Protein AF-A0A7R9ZA96-F1 (afdb_monomer_lite)

pLDDT: mean 80.59, std 19.35, range [24.25, 95.06]

Secondary structure (DSSP, 8-state):
-EEEEE-SSEEEEEEEEEETTEEEEEEEEEEESSSSEEEEEEEEEETTTTEEEEEEEEEEEEEP------------------S------PPPEEEEEEEEETTT--EEEEEEEEEETTTEEEEEEEEE-TTT--EEEEEEEEEE-SSEEEEEEEETTSEEEEEEEEE--SSTT--EEEEEEEEETTTTEEEEEEEEE---

Foldseek 3Di:
DKDWDDDPFKIKMWDWDADPNWTKIKIKIKGHPDPFKIKIKMWMQTRVVRDIKIKIKIKGKDQDQQPDDDDDDDDDDDDDDDDDDDPDFDGWMKMWMWMAIPVQRKIKIKIWTDNGVQAKIKIWMWIARPVVRDIKIKTWMWGHDPFKIWIWIAIPQGKIKIKIWGFPDPDVQGKIKIWIWIARPVVRDIDIDIDIDGRD

Structure (mmCIF, N/CA/C/O backbone):
data_AF-A0A7R9ZA96-F1
#
_entry.id   AF-A0A7R9ZA96-F1
#
loop_
_atom_site.group_PDB
_atom_site.id
_atom_site.type_symbol
_atom_site.label_atom_id
_atom_site.label_alt_id
_atom_site.label_comp_id
_atom_site.label_asym_id
_atom_site.label_entity_id
_atom_site.label_seq_id
_atom_site.pdbx_PDB_ins_code
_atom_site.Cartn_x
_atom_site.Cartn_y
_atom_site.Cartn_z
_atom_site.occupancy
_atom_site.B_iso_or_equiv
_atom_s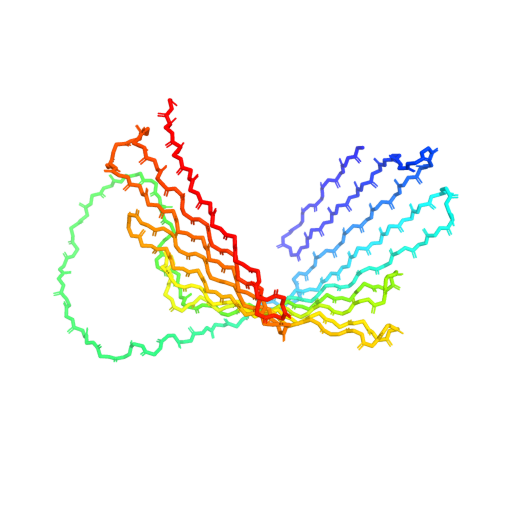ite.auth_seq_id
_atom_site.auth_comp_id
_atom_site.auth_asym_id
_atom_site.auth_atom_id
_atom_site.pdbx_PDB_model_num
ATOM 1 N N . GLY A 1 1 ? 4.922 19.983 -13.527 1.00 81.12 1 GLY A N 1
ATOM 2 C CA . GLY A 1 1 ? 3.532 20.144 -13.977 1.00 81.12 1 GLY A CA 1
ATOM 3 C C . GLY A 1 1 ? 2.913 18.778 -14.144 1.00 81.12 1 GLY A C 1
ATOM 4 O O . GLY A 1 1 ? 3.633 17.843 -14.477 1.00 81.12 1 GLY A O 1
ATOM 5 N N . GLU A 1 2 ? 1.615 18.661 -13.900 1.00 88.25 2 GLU A N 1
ATOM 6 C CA . GLU A 1 2 ? 0.858 17.425 -14.102 1.00 88.25 2 GLU A CA 1
ATOM 7 C C . GLU A 1 2 ? -0.388 17.698 -14.945 1.00 88.25 2 GLU A C 1
ATOM 9 O O . GLU A 1 2 ? -0.925 18.806 -14.931 1.00 88.25 2 GLU A O 1
ATOM 14 N N . LEU A 1 3 ? -0.781 16.706 -15.734 1.00 90.00 3 LEU A N 1
ATOM 15 C CA . LEU A 1 3 ? -1.969 16.711 -16.573 1.00 90.00 3 LEU A CA 1
ATOM 16 C C . LEU A 1 3 ? -2.766 15.453 -16.252 1.00 90.00 3 LEU A C 1
ATOM 18 O O . LEU A 1 3 ? -2.280 14.345 -16.472 1.00 90.00 3 LEU A O 1
ATOM 22 N N . ASP A 1 4 ? -3.984 15.631 -15.761 1.00 91.12 4 ASP A N 1
ATOM 23 C CA . ASP A 1 4 ? -4.910 14.546 -15.461 1.00 91.12 4 ASP A CA 1
ATOM 24 C C . ASP A 1 4 ? -5.969 14.422 -16.553 1.00 91.12 4 ASP A C 1
ATOM 26 O O . ASP A 1 4 ? -6.585 15.401 -16.977 1.00 91.12 4 ASP A O 1
ATOM 30 N N . PHE A 1 5 ? -6.203 13.190 -16.986 1.00 90.44 5 PHE A N 1
ATOM 31 C CA . PHE A 1 5 ? -7.198 12.814 -17.976 1.00 90.44 5 PHE A CA 1
ATOM 32 C C . PHE A 1 5 ? -8.086 11.721 -17.384 1.00 90.44 5 PHE A C 1
ATOM 34 O O . PHE A 1 5 ? -7.604 10.715 -16.868 1.00 90.44 5 PHE A O 1
ATOM 41 N N . GLY A 1 6 ? -9.399 11.900 -17.463 1.00 89.44 6 GLY A N 1
ATOM 42 C CA . GLY A 1 6 ? -10.372 10.934 -16.962 1.00 89.44 6 GLY A CA 1
ATOM 43 C C . GLY A 1 6 ? -11.433 10.647 -18.012 1.00 89.44 6 GLY A C 1
ATOM 44 O O . GLY A 1 6 ? -12.044 11.569 -18.547 1.00 89.44 6 GLY A O 1
ATOM 45 N N . GLY A 1 7 ? -11.646 9.369 -18.299 1.00 86.12 7 GLY A N 1
ATOM 46 C CA . GLY A 1 7 ? -12.794 8.854 -19.034 1.00 86.12 7 GLY A CA 1
ATOM 47 C C . GLY A 1 7 ? -13.694 8.010 -18.129 1.00 86.12 7 GLY A C 1
ATOM 48 O O . GLY A 1 7 ? -13.398 7.780 -16.960 1.00 86.12 7 GLY A O 1
ATOM 49 N N . ASN A 1 8 ? -14.794 7.496 -18.682 1.00 85.19 8 ASN A N 1
ATOM 50 C CA . ASN A 1 8 ? -15.769 6.714 -17.907 1.00 85.19 8 ASN A CA 1
ATOM 51 C C . ASN A 1 8 ? -15.197 5.396 -17.355 1.00 85.19 8 ASN A C 1
ATOM 53 O O . ASN A 1 8 ? -15.653 4.907 -16.328 1.00 85.19 8 ASN A O 1
ATOM 57 N N . THR A 1 9 ? -14.224 4.803 -18.051 1.00 87.25 9 THR A N 1
ATOM 58 C CA . THR A 1 9 ? -13.655 3.483 -17.727 1.00 87.25 9 THR A CA 1
ATOM 59 C C . THR A 1 9 ? -12.138 3.501 -17.587 1.00 87.25 9 THR A C 1
ATOM 61 O O . THR A 1 9 ? -11.541 2.459 -17.330 1.00 87.25 9 THR A O 1
ATOM 64 N N . TRP A 1 10 ? -11.498 4.657 -17.754 1.00 91.19 10 TRP A N 1
ATOM 65 C CA . TRP A 1 10 ? -10.050 4.784 -17.673 1.00 91.19 10 TRP A CA 1
ATOM 66 C C . TRP A 1 10 ? -9.641 6.144 -17.125 1.00 91.19 10 TRP A C 1
ATOM 68 O O . TRP A 1 10 ? -10.354 7.132 -17.271 1.00 91.19 10 TRP A O 1
ATOM 78 N N . THR A 1 11 ? -8.467 6.194 -16.519 1.00 93.00 11 THR A N 1
ATOM 79 C CA . THR A 1 11 ? -7.821 7.417 -16.056 1.00 93.00 11 THR A CA 1
ATOM 80 C C . THR A 1 11 ? -6.376 7.401 -16.515 1.00 93.00 11 THR A C 1
ATOM 82 O O . THR A 1 11 ? -5.721 6.360 -16.452 1.00 93.00 11 THR A O 1
ATOM 85 N N . GLY A 1 12 ? -5.876 8.540 -16.968 1.00 93.06 12 GLY A N 1
ATOM 86 C CA . GLY A 1 12 ? -4.483 8.732 -17.322 1.00 93.06 12 GLY A CA 1
ATOM 87 C C . GLY A 1 12 ? -3.931 9.983 -16.660 1.00 93.06 12 GLY A C 1
ATOM 88 O O . GLY A 1 12 ? -4.625 10.985 -16.552 1.00 93.06 12 GLY A O 1
ATOM 89 N N . ASN A 1 13 ? -2.680 9.941 -16.235 1.00 94.25 13 ASN A N 1
ATOM 90 C CA . ASN A 1 13 ? -1.984 11.105 -15.701 1.00 94.25 13 ASN A CA 1
ATOM 91 C C . ASN A 1 13 ? -0.624 11.226 -16.388 1.00 94.25 13 ASN A C 1
ATOM 93 O O . ASN A 1 13 ? 0.069 10.227 -16.576 1.00 94.25 13 ASN A O 1
ATOM 97 N N . LEU A 1 14 ? -0.247 12.441 -16.773 1.00 92.62 14 LEU A N 1
ATOM 98 C CA . LEU A 1 14 ? 1.075 12.757 -17.293 1.00 92.62 14 LEU A CA 1
ATOM 99 C C . LEU A 1 14 ? 1.749 13.757 -16.359 1.00 92.62 14 LEU A C 1
ATOM 101 O O . LEU A 1 14 ? 1.276 14.875 -16.170 1.00 92.62 14 LEU A O 1
ATOM 105 N N . LYS A 1 15 ? 2.893 13.370 -15.813 1.00 92.44 15 LYS A N 1
ATOM 106 C CA . LYS A 1 15 ? 3.744 14.190 -14.958 1.00 92.44 15 LYS A CA 1
ATOM 107 C C . LYS A 1 15 ? 5.001 14.580 -15.716 1.00 92.44 15 LYS A C 1
ATOM 109 O O . LYS A 1 15 ? 5.676 13.750 -16.312 1.00 92.44 15 LYS A O 1
ATOM 114 N N . TYR A 1 16 ? 5.335 15.859 -15.662 1.00 90.12 16 TYR A N 1
ATOM 115 C CA . TYR A 1 16 ? 6.596 16.399 -16.153 1.00 90.12 16 TYR A CA 1
ATOM 116 C C . TYR A 1 16 ? 7.249 17.207 -15.036 1.00 90.12 16 TYR A C 1
ATOM 118 O O . TYR A 1 16 ? 6.631 18.105 -14.455 1.00 90.12 16 TYR A O 1
ATOM 126 N N . GLY A 1 17 ? 8.502 16.908 -14.727 1.00 87.44 17 GLY A N 1
ATOM 127 C CA . GLY A 1 17 ? 9.224 17.566 -13.647 1.00 87.44 17 GLY A CA 1
ATOM 128 C C . GLY A 1 17 ? 10.731 17.503 -13.818 1.00 87.44 17 GLY A C 1
ATOM 129 O O . GLY A 1 17 ? 11.244 17.059 -14.842 1.00 87.44 17 GLY A O 1
ATOM 130 N N . SER A 1 18 ? 11.438 17.963 -12.791 1.00 83.06 18 SER A N 1
ATOM 131 C CA . SER A 1 18 ? 12.886 17.828 -12.678 1.00 83.06 18 SER A CA 1
ATOM 132 C C . SER A 1 18 ? 13.213 17.120 -11.368 1.00 83.06 18 SER A C 1
ATOM 134 O O . SER A 1 18 ? 12.678 17.489 -10.322 1.00 83.06 18 SER A O 1
ATOM 136 N N . MET A 1 19 ? 14.068 16.101 -11.426 1.00 74.75 19 MET A N 1
ATOM 137 C CA . MET A 1 19 ? 14.567 15.362 -10.265 1.00 74.75 19 MET A CA 1
ATOM 138 C C . MET A 1 19 ? 16.090 15.287 -10.370 1.00 74.75 19 MET A C 1
ATOM 140 O O . MET A 1 19 ? 16.624 14.837 -11.382 1.00 74.75 19 MET A O 1
ATOM 144 N N . GLY A 1 20 ? 16.805 15.778 -9.353 1.00 67.31 20 GLY A N 1
ATOM 145 C CA . GLY A 1 20 ? 18.275 15.748 -9.333 1.00 67.31 20 GLY A CA 1
ATOM 146 C C . GLY A 1 20 ? 18.957 16.536 -10.462 1.00 67.31 20 GLY A C 1
ATOM 147 O O . GLY A 1 20 ? 20.068 16.194 -10.848 1.00 67.31 20 GLY A O 1
ATOM 148 N N . GLY A 1 21 ? 18.299 17.560 -11.021 1.00 72.06 21 GLY A N 1
ATOM 149 C CA . GLY A 1 21 ? 18.831 18.367 -12.128 1.00 72.06 21 GLY A CA 1
ATOM 150 C C . GLY A 1 21 ? 18.556 17.808 -13.531 1.00 72.06 21 GLY A C 1
ATOM 151 O O . GLY A 1 21 ? 18.887 18.471 -14.511 1.00 72.06 21 GLY A O 1
ATOM 152 N N . GLY A 1 22 ? 17.917 16.638 -13.648 1.00 78.50 22 GLY A N 1
ATOM 153 C CA . GLY A 1 22 ? 17.470 16.072 -14.923 1.00 78.50 22 GLY A CA 1
ATOM 154 C C . GLY A 1 22 ? 15.961 16.127 -15.109 1.00 78.50 22 GLY A C 1
ATOM 155 O O . GLY A 1 22 ? 15.197 16.101 -14.146 1.00 78.50 22 GLY A O 1
ATOM 156 N N . ILE A 1 23 ? 15.532 16.157 -16.370 1.00 86.44 23 ILE A N 1
ATOM 157 C CA . ILE A 1 23 ? 14.116 16.119 -16.746 1.00 86.44 23 ILE A CA 1
ATOM 158 C C . ILE A 1 23 ? 13.534 14.728 -16.460 1.00 86.44 23 ILE A C 1
ATOM 160 O O . ILE A 1 23 ? 14.154 13.715 -16.782 1.00 86.44 23 ILE A O 1
ATOM 164 N N . VAL A 1 24 ? 12.329 14.683 -15.895 1.00 89.25 24 VAL A N 1
ATOM 165 C CA . VAL A 1 24 ? 11.566 13.457 -15.650 1.00 89.25 24 VAL A CA 1
ATOM 166 C C . VAL A 1 24 ? 10.204 13.550 -16.324 1.00 89.25 24 VAL A C 1
ATOM 168 O O . VAL A 1 24 ? 9.487 14.537 -16.151 1.00 89.25 24 VAL A O 1
ATOM 171 N N . PHE A 1 25 ? 9.843 12.499 -17.056 1.00 90.62 25 PHE A N 1
ATOM 172 C CA . PHE A 1 25 ? 8.507 12.295 -17.609 1.00 90.62 25 PHE A CA 1
ATOM 173 C C . PHE A 1 25 ? 7.893 11.057 -16.967 1.00 90.62 25 PHE A C 1
ATOM 175 O O . PHE A 1 25 ? 8.493 9.993 -17.015 1.00 90.62 25 PHE A O 1
ATOM 182 N N . GLY A 1 26 ? 6.716 11.186 -16.372 1.00 91.31 26 GLY A N 1
ATOM 183 C CA . GLY A 1 26 ? 5.928 10.083 -15.838 1.00 91.31 26 GLY A CA 1
ATOM 184 C C . GLY A 1 26 ? 4.597 10.002 -16.568 1.00 91.31 26 GLY A C 1
ATOM 185 O O . GLY A 1 26 ? 3.960 11.027 -16.779 1.00 91.31 26 GLY A O 1
ATOM 186 N N . CYS A 1 27 ? 4.159 8.813 -16.944 1.00 92.38 27 CYS A N 1
ATOM 187 C CA . CYS A 1 27 ? 2.819 8.553 -17.442 1.00 92.38 27 CYS A CA 1
ATOM 188 C C . CYS A 1 27 ? 2.185 7.439 -16.614 1.00 92.38 27 CYS A C 1
ATOM 190 O O . CYS A 1 27 ? 2.829 6.444 -16.315 1.00 92.38 27 CYS A O 1
ATOM 192 N N . ASN A 1 28 ? 0.922 7.591 -16.250 1.00 93.75 28 ASN A N 1
ATOM 193 C CA . ASN A 1 28 ? 0.120 6.557 -15.615 1.00 93.75 28 ASN A CA 1
ATOM 194 C C . ASN A 1 28 ? -1.127 6.344 -16.468 1.00 93.75 28 ASN A C 1
ATOM 196 O O . ASN A 1 28 ? -1.702 7.309 -16.973 1.00 93.75 28 ASN A O 1
ATOM 200 N N . TYR A 1 29 ? -1.524 5.092 -16.640 1.00 93.88 29 TYR A N 1
ATOM 201 C CA . TYR A 1 29 ? -2.769 4.708 -17.280 1.00 93.88 29 TYR A CA 1
ATOM 202 C C . TYR A 1 29 ? -3.419 3.583 -16.483 1.00 93.88 29 TYR A C 1
ATOM 204 O O . TYR A 1 29 ? -2.784 2.565 -16.219 1.00 93.88 29 TYR A O 1
ATOM 212 N N . PHE A 1 30 ? -4.692 3.736 -16.137 1.00 93.50 30 PHE A N 1
ATOM 213 C CA . PHE A 1 30 ? -5.456 2.752 -15.381 1.00 93.50 30 PHE A CA 1
ATOM 214 C C . PHE A 1 30 ? -6.837 2.578 -16.001 1.00 93.50 30 PHE A C 1
ATOM 216 O O . PHE A 1 30 ? -7.540 3.558 -16.220 1.00 93.50 30 PHE A O 1
ATOM 223 N N . GLN A 1 31 ? -7.236 1.341 -16.284 1.00 93.06 31 GLN A N 1
ATOM 224 C CA . GLN A 1 31 ? -8.464 1.020 -17.001 1.00 93.06 31 GLN A CA 1
ATOM 225 C C . GLN A 1 31 ? -9.254 -0.084 -16.298 1.00 93.06 31 GLN A C 1
ATOM 227 O O . GLN A 1 31 ? -8.732 -1.151 -15.971 1.00 93.06 31 GLN A O 1
ATOM 232 N N 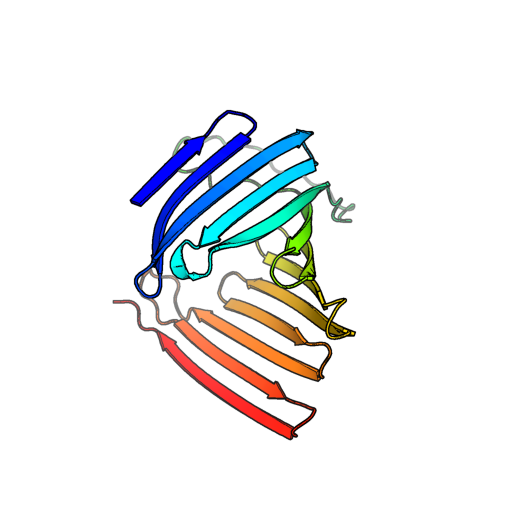. GLY A 1 32 ? -10.550 0.150 -16.110 1.00 91.62 32 GLY A N 1
ATOM 233 C CA . GLY A 1 32 ? -11.521 -0.881 -15.765 1.00 91.62 32 GLY A CA 1
ATOM 234 C C . GLY A 1 32 ? -11.790 -1.770 -16.975 1.00 91.62 32 GLY A C 1
ATOM 235 O O . GLY A 1 32 ? -12.327 -1.307 -17.978 1.00 91.62 32 GLY A O 1
ATOM 236 N N . ILE A 1 33 ? -11.406 -3.043 -16.881 1.00 90.06 33 ILE A N 1
ATOM 237 C CA . ILE A 1 33 ? -11.682 -4.054 -17.913 1.00 90.06 33 ILE A CA 1
ATOM 238 C C . ILE A 1 33 ? -13.069 -4.661 -17.677 1.00 90.06 33 ILE A C 1
ATOM 240 O O . ILE A 1 33 ? -13.821 -4.903 -18.615 1.00 90.06 33 ILE A O 1
ATOM 244 N N . THR A 1 34 ? -13.413 -4.896 -16.410 1.00 89.38 34 THR A N 1
ATOM 245 C CA . THR A 1 34 ? -14.738 -5.353 -15.970 1.00 89.38 34 THR A CA 1
ATOM 246 C C . THR A 1 34 ? -15.138 -4.601 -14.702 1.00 89.38 34 THR A C 1
ATOM 248 O O . THR A 1 34 ? -14.298 -3.946 -14.085 1.00 89.38 34 THR A O 1
ATOM 251 N N . ASP A 1 35 ? -16.377 -4.771 -14.238 1.00 84.44 35 ASP A N 1
ATOM 252 C CA . ASP A 1 35 ? -16.866 -4.173 -12.981 1.00 84.44 35 ASP A CA 1
ATOM 253 C C . ASP A 1 35 ? -16.031 -4.557 -11.746 1.00 84.44 35 ASP A C 1
ATOM 255 O O . ASP A 1 35 ? -16.094 -3.907 -10.700 1.00 84.44 35 ASP A O 1
ATOM 259 N N . ARG A 1 36 ? -15.253 -5.642 -11.849 1.00 85.44 36 ARG A N 1
ATOM 260 C CA . ARG A 1 36 ? -14.446 -6.195 -10.758 1.00 85.44 36 ARG A CA 1
ATOM 261 C C . ARG A 1 36 ? -12.951 -6.139 -11.014 1.00 85.44 36 ARG A C 1
ATOM 263 O O . ARG A 1 36 ? -12.200 -6.207 -10.052 1.00 85.44 36 ARG A O 1
ATOM 270 N N . LEU A 1 37 ? -12.510 -6.030 -12.263 1.00 89.12 37 LEU A N 1
ATOM 271 C CA . LEU A 1 37 ? -11.098 -6.056 -12.633 1.00 89.12 37 LEU A CA 1
ATOM 272 C C . LEU A 1 37 ? -10.699 -4.738 -13.281 1.00 89.12 37 LEU A C 1
ATOM 274 O O . LEU A 1 37 ? -11.255 -4.338 -14.305 1.00 89.12 37 LEU A O 1
ATOM 278 N N . SER A 1 38 ? -9.671 -4.113 -12.726 1.00 91.12 38 SER A N 1
ATOM 279 C CA . SER A 1 38 ? -9.010 -2.961 -13.321 1.00 91.12 38 SER A CA 1
ATOM 280 C C . SER A 1 38 ? -7.516 -3.223 -13.408 1.00 91.12 38 SER A C 1
ATOM 282 O O . SER A 1 38 ? -6.927 -3.812 -12.501 1.00 91.12 38 SER A O 1
ATOM 284 N N . VAL A 1 39 ? -6.908 -2.806 -14.507 1.00 94.25 39 VAL A N 1
ATOM 285 C CA . VAL A 1 39 ? -5.482 -2.982 -14.770 1.00 94.25 39 VAL A CA 1
ATOM 286 C C . VAL A 1 39 ? -4.921 -1.654 -15.233 1.00 94.25 39 VAL A C 1
ATOM 288 O O . VAL A 1 39 ? -5.591 -0.889 -15.923 1.00 94.25 39 VAL A O 1
ATOM 291 N N . GLY A 1 40 ? -3.684 -1.382 -14.868 1.00 94.25 40 GLY A N 1
ATOM 292 C CA . GLY A 1 40 ? -2.969 -0.228 -15.353 1.00 94.25 40 GLY A CA 1
ATOM 293 C C . GLY A 1 40 ? -1.475 -0.385 -15.219 1.00 94.25 40 GLY A C 1
ATOM 294 O O . GLY A 1 40 ? -0.959 -1.438 -14.841 1.00 94.25 40 GLY A O 1
ATOM 295 N N . GLY A 1 41 ? -0.787 0.696 -15.526 1.00 92.81 41 GLY A N 1
ATOM 296 C CA . GLY A 1 41 ? 0.638 0.794 -15.342 1.00 92.81 41 GLY A CA 1
ATOM 297 C C . GLY A 1 41 ? 1.096 2.235 -15.299 1.00 92.81 41 GLY A C 1
ATOM 298 O O . GLY A 1 41 ? 0.380 3.161 -15.681 1.00 92.81 41 GLY A O 1
ATOM 299 N N . GLU A 1 42 ? 2.316 2.399 -14.823 1.00 92.19 42 GLU A N 1
ATOM 300 C CA . GLU A 1 42 ? 3.018 3.665 -14.773 1.00 92.19 42 GLU A CA 1
ATOM 301 C C . GLU A 1 42 ? 4.380 3.502 -15.441 1.00 92.19 42 GLU A C 1
ATOM 303 O O . GLU A 1 42 ? 5.078 2.523 -15.205 1.00 92.19 42 GLU A O 1
ATOM 308 N N . GLY A 1 43 ? 4.752 4.444 -16.295 1.00 91.38 43 GLY A N 1
ATOM 309 C CA . GLY A 1 43 ? 6.073 4.542 -16.890 1.00 91.38 43 GLY A CA 1
ATOM 310 C C . GLY A 1 43 ? 6.725 5.844 -16.458 1.00 91.38 43 GLY A C 1
ATOM 311 O O . GLY A 1 43 ? 6.116 6.900 -16.583 1.00 91.38 43 GLY A O 1
ATOM 312 N N . MET A 1 44 ? 7.963 5.800 -15.984 1.00 90.69 44 MET A N 1
ATOM 313 C CA . MET A 1 44 ? 8.745 6.989 -15.671 1.00 90.69 44 MET A CA 1
ATOM 314 C C . MET A 1 44 ? 10.077 6.951 -16.408 1.00 90.69 44 MET A C 1
ATOM 316 O O . MET A 1 44 ? 10.851 6.012 -16.265 1.00 90.69 44 MET A O 1
ATOM 320 N N . TYR A 1 45 ? 10.367 7.999 -17.166 1.00 88.62 45 TYR A N 1
ATOM 321 C CA . TYR A 1 45 ? 11.644 8.224 -17.818 1.00 88.62 45 TYR A CA 1
ATOM 322 C C . TYR A 1 45 ? 12.409 9.340 -17.111 1.00 88.62 45 TYR A C 1
ATOM 324 O O . TYR A 1 45 ? 11.920 10.466 -17.005 1.00 88.62 45 TYR A O 1
ATOM 332 N N . VAL A 1 46 ? 13.622 9.034 -16.652 1.00 88.81 46 VAL A N 1
ATOM 333 C CA . VAL A 1 46 ? 14.524 9.980 -15.983 1.00 88.81 46 VAL A CA 1
ATOM 334 C C . VAL A 1 46 ? 15.695 10.285 -16.911 1.00 88.81 46 VAL A C 1
ATOM 336 O O . VAL A 1 46 ? 16.602 9.467 -17.068 1.00 88.81 46 VAL A O 1
ATOM 339 N N . ALA A 1 47 ? 15.708 11.482 -17.499 1.00 84.56 47 ALA A N 1
ATOM 340 C CA . ALA A 1 47 ? 16.709 11.889 -18.485 1.00 84.56 47 ALA A CA 1
ATOM 341 C C . ALA A 1 47 ? 18.127 12.000 -17.902 1.00 84.56 47 ALA A C 1
ATOM 343 O O . ALA A 1 47 ? 19.086 11.763 -18.629 1.00 84.56 47 ALA A O 1
ATOM 344 N N . ALA A 1 48 ? 18.270 12.305 -16.603 1.00 83.25 48 ALA A N 1
ATOM 345 C CA . ALA A 1 48 ? 19.578 12.346 -15.933 1.00 83.25 48 ALA A CA 1
ATOM 346 C C . ALA A 1 48 ? 20.324 11.005 -16.007 1.00 83.25 48 ALA A C 1
ATOM 348 O O . ALA A 1 48 ? 21.529 10.989 -16.225 1.00 83.25 48 ALA A O 1
ATOM 349 N N . ASN A 1 49 ? 19.598 9.894 -15.863 1.00 82.56 49 ASN A N 1
ATOM 350 C CA . ASN A 1 49 ? 20.179 8.550 -15.818 1.00 82.56 49 ASN A CA 1
ATOM 351 C C . ASN A 1 49 ? 19.843 7.727 -17.071 1.00 82.56 49 ASN A C 1
ATOM 353 O O . ASN A 1 49 ? 20.160 6.543 -17.113 1.00 82.56 49 ASN A O 1
ATOM 357 N N . GLN A 1 50 ? 19.152 8.332 -18.049 1.00 84.62 50 GLN A N 1
ATOM 358 C CA . GLN A 1 50 ? 18.591 7.671 -19.236 1.00 84.62 50 GLN A CA 1
ATOM 359 C C . GLN A 1 50 ? 17.844 6.369 -18.906 1.00 84.62 50 GLN A C 1
ATOM 361 O O . GLN A 1 50 ? 17.877 5.403 -19.665 1.00 84.62 50 GLN A O 1
ATOM 366 N N . ASN A 1 51 ? 17.175 6.341 -17.752 1.00 85.00 51 ASN A N 1
ATOM 367 C CA . ASN A 1 51 ? 16.546 5.137 -17.230 1.00 85.00 51 ASN A CA 1
ATOM 368 C C . ASN A 1 51 ? 15.027 5.211 -17.398 1.00 85.00 51 ASN A C 1
ATOM 370 O O . ASN A 1 51 ? 14.423 6.260 -17.153 1.00 85.00 51 ASN A O 1
ATOM 374 N N . LEU A 1 52 ? 14.425 4.089 -17.790 1.00 85.81 52 LEU A N 1
ATOM 375 C CA . LEU A 1 52 ? 12.983 3.915 -17.906 1.00 85.81 52 LEU A CA 1
ATOM 376 C C . LEU A 1 52 ? 12.519 2.905 -16.859 1.00 85.81 52 LEU A C 1
ATOM 378 O O . LEU A 1 52 ? 12.961 1.760 -16.840 1.00 85.81 52 LEU A O 1
ATOM 382 N N . LEU A 1 53 ? 11.617 3.340 -15.991 1.00 88.62 53 LEU A N 1
ATOM 383 C CA . LEU A 1 53 ? 10.996 2.518 -14.966 1.00 88.62 53 LEU A CA 1
ATOM 384 C C . LEU A 1 53 ? 9.557 2.238 -15.382 1.00 88.62 53 LEU A C 1
ATOM 386 O O . LEU A 1 53 ? 8.837 3.161 -15.750 1.00 88.62 53 LEU A O 1
ATOM 390 N N . GLY A 1 54 ? 9.148 0.975 -15.321 1.00 90.06 54 GLY A N 1
ATOM 391 C CA . GLY A 1 54 ? 7.775 0.549 -15.562 1.00 90.06 54 GLY A CA 1
ATOM 392 C C . GLY A 1 54 ? 7.183 -0.077 -14.306 1.00 90.06 54 GLY A C 1
ATOM 393 O O . GLY A 1 54 ? 7.840 -0.858 -13.627 1.00 90.06 54 GLY A O 1
ATOM 394 N N . ASN A 1 55 ? 5.930 0.232 -14.013 1.00 92.75 55 ASN A N 1
ATOM 395 C CA . ASN A 1 55 ? 5.147 -0.380 -12.954 1.00 92.75 55 ASN A CA 1
ATOM 396 C C . ASN A 1 55 ? 3.847 -0.895 -13.557 1.00 92.75 55 ASN A C 1
ATOM 398 O O . ASN A 1 55 ? 3.238 -0.226 -14.387 1.00 92.75 55 ASN A O 1
ATOM 402 N N . TYR A 1 56 ? 3.401 -2.061 -13.116 1.00 93.75 56 TYR A N 1
ATOM 403 C CA . TYR A 1 56 ? 2.138 -2.655 -13.532 1.00 93.75 56 TYR A CA 1
ATOM 404 C C . TYR A 1 56 ? 1.271 -2.874 -12.306 1.00 93.75 56 TYR A C 1
ATOM 406 O O . TYR A 1 56 ? 1.741 -3.428 -11.314 1.00 93.75 56 TYR A O 1
ATOM 414 N N . THR A 1 57 ? 0.009 -2.474 -12.382 1.00 93.50 57 THR A N 1
ATOM 415 C CA . THR A 1 57 ? -0.955 -2.590 -11.289 1.00 93.50 57 THR A CA 1
ATOM 416 C C . THR A 1 57 ? -2.178 -3.353 -11.760 1.00 93.50 57 THR A C 1
ATOM 418 O O . THR A 1 57 ? -2.784 -3.029 -12.777 1.00 93.50 57 THR A O 1
ATOM 421 N N . LEU A 1 58 ? -2.596 -4.333 -10.975 1.00 93.56 58 LEU A N 1
ATOM 422 C CA . LEU A 1 58 ? -3.848 -5.051 -11.123 1.00 93.56 58 LEU A CA 1
ATOM 423 C C . LEU A 1 58 ? -4.668 -4.852 -9.855 1.00 93.56 58 LEU A C 1
ATOM 425 O O . LEU A 1 58 ? -4.161 -4.979 -8.746 1.00 93.56 58 LEU A O 1
ATOM 429 N N . LYS A 1 59 ? -5.952 -4.554 -10.006 1.00 93.31 59 LYS A N 1
ATOM 430 C CA . LYS A 1 59 ? -6.912 -4.419 -8.913 1.00 93.31 59 LYS A CA 1
ATOM 431 C C . LYS A 1 59 ? -8.106 -5.306 -9.197 1.00 93.31 59 LYS A C 1
ATOM 433 O O . LYS A 1 59 ? -8.737 -5.187 -10.243 1.00 93.31 59 LYS A O 1
ATOM 438 N N . TYR A 1 60 ? -8.440 -6.153 -8.238 1.00 91.69 60 TYR A N 1
ATOM 439 C CA . TYR A 1 60 ? -9.588 -7.034 -8.295 1.00 91.69 60 TYR A CA 1
ATOM 440 C C . TYR A 1 60 ? -10.497 -6.826 -7.083 1.00 91.69 60 TYR A C 1
ATOM 442 O O . TYR A 1 60 ? -10.064 -6.949 -5.937 1.00 91.69 60 TYR A O 1
ATOM 450 N N . LYS A 1 61 ? -11.766 -6.501 -7.329 1.00 87.50 61 LYS A N 1
ATOM 451 C CA . LYS A 1 61 ? -12.791 -6.285 -6.308 1.00 87.50 61 LYS A CA 1
ATOM 452 C C . LYS A 1 61 ? -13.706 -7.503 -6.231 1.00 87.50 61 LYS A C 1
ATOM 454 O O . LYS A 1 61 ? -14.393 -7.852 -7.188 1.00 87.50 61 LYS A O 1
ATOM 459 N N . MET A 1 62 ? -13.745 -8.125 -5.065 1.00 83.94 62 MET A N 1
ATOM 460 C CA . MET A 1 62 ? -14.635 -9.230 -4.742 1.00 83.94 62 MET A CA 1
ATOM 461 C C . MET A 1 62 ? -15.792 -8.717 -3.871 1.00 83.94 62 MET A C 1
ATOM 463 O O . MET A 1 62 ? -15.551 -8.040 -2.862 1.00 83.94 62 MET A O 1
ATOM 467 N N . PRO A 1 63 ? -17.053 -9.032 -4.213 1.00 73.19 63 PRO A N 1
ATOM 468 C CA . PRO A 1 63 ? -18.146 -8.884 -3.262 1.00 73.19 63 PRO A CA 1
ATOM 469 C C . PRO A 1 63 ? -17.949 -9.926 -2.158 1.00 73.19 63 PRO A C 1
ATOM 471 O O . PRO A 1 63 ? -17.837 -11.120 -2.443 1.00 73.19 63 PRO A O 1
ATOM 474 N N . ALA A 1 64 ? -17.853 -9.487 -0.908 1.00 62.16 64 ALA A N 1
ATOM 475 C CA . ALA A 1 64 ? -17.738 -10.394 0.221 1.00 62.16 64 ALA A CA 1
ATOM 476 C C . ALA A 1 64 ? -19.112 -10.483 0.887 1.00 62.16 64 ALA A C 1
ATOM 478 O O . ALA A 1 64 ? -19.615 -9.505 1.423 1.00 62.16 64 ALA A O 1
ATOM 479 N N . LYS A 1 65 ? -19.731 -11.665 0.890 1.00 56.50 65 LYS A N 1
ATOM 480 C CA . LYS A 1 65 ? -20.903 -11.881 1.744 1.00 56.50 65 LYS A CA 1
ATOM 481 C C . LYS A 1 65 ? -20.412 -11.897 3.194 1.00 56.50 65 LYS A C 1
ATOM 483 O O . LYS A 1 65 ? -19.698 -12.819 3.590 1.00 56.50 65 LYS A O 1
ATOM 488 N N . SER A 1 66 ? -20.703 -10.852 3.966 1.00 45.88 66 SER A N 1
ATOM 489 C CA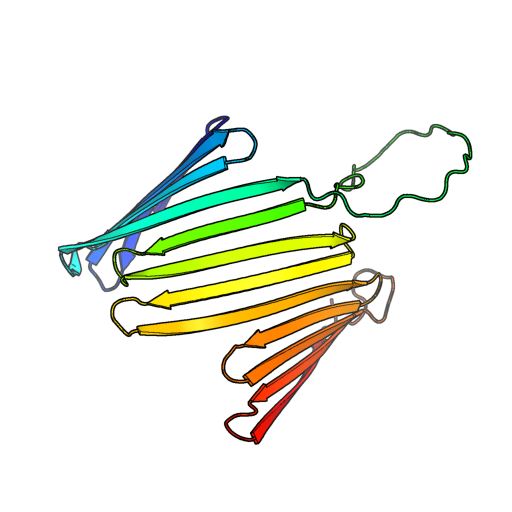 . SER A 1 66 ? -20.566 -10.908 5.423 1.00 45.88 66 SER A CA 1
ATOM 490 C C . SER A 1 66 ? -21.625 -11.880 5.933 1.00 45.88 66 SER A C 1
ATOM 492 O O . SER A 1 66 ? -22.804 -11.671 5.672 1.00 45.88 66 SER A O 1
ATOM 494 N N . GLY A 1 67 ? -21.207 -12.968 6.579 1.00 47.16 67 GLY A N 1
ATOM 495 C CA . GLY A 1 67 ? -22.093 -14.019 7.085 1.00 47.16 67 GLY A CA 1
ATOM 496 C C . GLY A 1 67 ? -22.913 -13.578 8.296 1.00 47.16 67 GLY A C 1
ATOM 497 O O . GLY A 1 67 ? -22.705 -14.090 9.388 1.00 47.16 67 GLY A O 1
ATOM 498 N N . THR A 1 68 ? -23.828 -12.638 8.094 1.00 43.56 68 THR A N 1
ATOM 499 C CA . THR A 1 68 ? -24.894 -12.301 9.038 1.00 43.56 68 THR A CA 1
ATOM 500 C C . THR A 1 68 ? -26.215 -12.691 8.379 1.00 43.56 68 THR A C 1
ATOM 502 O O . THR A 1 68 ? -26.883 -11.869 7.758 1.00 43.56 68 THR A O 1
ATOM 505 N N . GLU A 1 69 ? -26.543 -13.978 8.441 1.00 41.97 69 GLU A N 1
ATOM 506 C CA . GLU A 1 69 ? -27.929 -14.446 8.354 1.00 41.97 69 GLU A CA 1
ATOM 507 C C . GLU A 1 69 ? -28.405 -14.713 9.797 1.00 41.97 69 GLU A C 1
ATOM 509 O O . GLU A 1 69 ? -27.599 -15.169 10.608 1.00 41.97 69 GLU A O 1
ATOM 514 N N . GLU A 1 70 ? -29.685 -14.400 10.072 1.00 41.62 70 GLU A N 1
ATOM 515 C CA . GLU A 1 70 ? -30.419 -14.329 11.368 1.00 41.62 70 GLU A CA 1
ATOM 516 C C . GLU A 1 70 ? -30.256 -12.961 12.094 1.00 41.62 70 GLU A C 1
ATOM 518 O O . GLU A 1 70 ? -29.162 -12.602 12.515 1.00 41.62 70 GLU A O 1
ATOM 523 N N . ASP A 1 71 ? -31.239 -12.052 12.233 1.00 33.41 71 ASP A N 1
ATOM 524 C CA . ASP A 1 71 ? -32.709 -12.139 12.330 1.00 33.41 71 ASP A CA 1
ATOM 525 C C . ASP A 1 71 ? -33.408 -10.866 11.771 1.00 33.41 71 ASP A C 1
ATOM 527 O O . ASP A 1 71 ? -32.968 -9.734 12.000 1.00 33.41 71 ASP A O 1
ATOM 531 N N . GLU A 1 72 ? -34.550 -11.038 11.096 1.00 41.16 72 GLU A N 1
ATOM 532 C CA . GLU A 1 72 ? -35.508 -9.973 10.752 1.00 41.16 72 GLU A CA 1
ATOM 533 C C . GLU A 1 72 ? -36.302 -9.485 11.984 1.00 41.16 72 GLU A C 1
ATOM 535 O O . GLU A 1 72 ? -36.815 -10.303 12.746 1.00 41.16 72 GLU A O 1
ATOM 540 N N . LYS A 1 73 ? -36.565 -8.166 12.088 1.00 31.48 73 LYS A N 1
ATOM 541 C CA . LYS A 1 73 ? -37.932 -7.623 12.308 1.00 31.48 73 LYS A CA 1
ATOM 542 C C . LYS A 1 73 ? -38.029 -6.089 12.189 1.00 31.48 73 LYS A C 1
ATOM 544 O O . LYS A 1 73 ? -37.643 -5.339 13.076 1.00 31.48 73 LYS A O 1
ATOM 549 N N . VAL A 1 74 ? -38.599 -5.678 11.054 1.00 37.28 74 VAL A N 1
ATOM 550 C CA . VAL A 1 74 ? -39.594 -4.612 10.795 1.00 37.28 74 VAL A CA 1
ATOM 551 C C . VAL A 1 74 ? -39.835 -3.544 11.878 1.00 37.28 74 VAL A C 1
ATOM 553 O O . VAL A 1 74 ? -40.430 -3.850 12.907 1.00 37.28 74 VAL A O 1
ATOM 556 N N . LEU A 1 75 ? -39.606 -2.267 11.529 1.00 31.89 75 LEU A N 1
ATOM 557 C CA . LEU A 1 75 ? -40.446 -1.122 11.936 1.00 31.89 75 LEU A CA 1
ATOM 558 C C . LEU A 1 75 ? -40.560 -0.095 10.779 1.00 31.89 75 LEU A C 1
ATOM 560 O O . LEU A 1 75 ? -39.623 0.026 9.988 1.00 31.89 75 LEU A O 1
ATOM 564 N N . PRO A 1 76 ? -41.711 0.596 10.616 1.00 33.75 76 PRO A N 1
ATOM 565 C CA . PRO A 1 76 ? -42.102 1.236 9.360 1.00 33.75 76 PRO A CA 1
ATOM 566 C C . PRO A 1 76 ? -41.537 2.651 9.157 1.00 33.75 76 PRO A C 1
ATOM 568 O O . PRO A 1 76 ? -41.234 3.388 10.091 1.00 33.75 76 PRO A O 1
ATOM 571 N N . LYS A 1 77 ? -41.453 3.001 7.872 1.00 34.91 77 LYS A N 1
ATOM 572 C CA . LYS A 1 77 ? -40.975 4.246 7.263 1.00 34.91 77 LYS A CA 1
ATOM 573 C C . LYS A 1 77 ? -41.835 5.454 7.680 1.00 34.91 77 LYS A C 1
ATOM 575 O O . LYS A 1 77 ? -43.041 5.443 7.449 1.00 34.91 77 LYS A O 1
ATOM 580 N N . ALA A 1 78 ? -41.206 6.509 8.198 1.00 28.61 78 ALA A N 1
ATOM 581 C CA . ALA A 1 78 ? -41.747 7.868 8.186 1.00 28.61 78 ALA A CA 1
ATOM 582 C C . ALA A 1 78 ? -40.801 8.740 7.348 1.00 28.61 78 ALA A C 1
ATOM 584 O O . ALA A 1 78 ? -39.596 8.775 7.592 1.00 28.61 78 ALA A O 1
ATOM 585 N N . GLU A 1 79 ? -41.345 9.352 6.300 1.00 32.25 79 GLU A N 1
ATOM 586 C CA . GLU A 1 79 ? -40.642 10.279 5.416 1.00 32.25 79 GLU A CA 1
ATOM 587 C C . GLU A 1 79 ? -40.357 11.600 6.134 1.00 32.25 79 GLU A C 1
ATOM 589 O O . GLU A 1 79 ? -41.277 12.202 6.676 1.00 32.25 79 GLU A O 1
ATOM 594 N N . GLU A 1 80 ? -39.130 12.112 6.024 1.00 27.77 80 GLU A N 1
ATOM 595 C CA . GLU A 1 80 ? -38.906 13.557 5.964 1.00 27.77 80 GLU A CA 1
ATOM 596 C C . GLU A 1 80 ? -37.633 13.889 5.170 1.00 27.77 80 GLU A C 1
ATOM 598 O O . GLU A 1 80 ? -36.616 13.200 5.230 1.00 27.77 80 GLU A O 1
ATOM 603 N N . LYS A 1 81 ? -37.757 14.917 4.328 1.00 27.55 81 LYS A N 1
ATOM 604 C CA . LYS A 1 81 ? -36.793 15.362 3.318 1.00 27.55 81 LYS A CA 1
ATOM 605 C C . LYS A 1 81 ? -35.591 16.075 3.943 1.00 27.55 81 LYS A C 1
ATOM 607 O O . LYS A 1 81 ? -35.773 16.983 4.743 1.00 27.55 81 LYS A O 1
ATOM 612 N N . GLY A 1 82 ? -34.412 15.839 3.367 1.00 24.36 82 GLY A N 1
ATOM 613 C CA . GLY A 1 82 ? -33.366 16.858 3.251 1.00 24.36 82 GLY A CA 1
ATOM 614 C C . GLY A 1 82 ? -32.024 16.516 3.897 1.00 24.36 82 GLY A C 1
ATOM 615 O O . GLY A 1 82 ? -31.956 16.146 5.058 1.00 24.36 82 GLY A O 1
ATOM 616 N N . ALA A 1 83 ? -30.970 16.785 3.121 1.00 25.22 83 ALA A N 1
ATOM 617 C CA . ALA A 1 83 ? -29.557 16.879 3.489 1.00 25.22 83 ALA A CA 1
ATOM 618 C C . ALA A 1 83 ? -28.725 15.579 3.533 1.00 25.22 83 ALA A C 1
ATOM 620 O O . ALA A 1 83 ? -28.880 14.721 4.389 1.00 25.22 83 ALA A O 1
ATOM 621 N N . SER A 1 84 ? -27.723 15.566 2.640 1.00 24.25 84 SER A N 1
ATOM 622 C CA . SER A 1 84 ? -26.424 14.900 2.799 1.00 24.25 84 SER A CA 1
ATOM 623 C C . SER A 1 84 ? -26.471 13.380 2.995 1.00 24.25 84 SER A C 1
ATOM 625 O O . SER A 1 84 ? -26.380 12.877 4.114 1.00 24.25 84 SER A O 1
ATOM 627 N N . SER A 1 85 ? -26.497 12.642 1.883 1.00 25.08 85 SER A N 1
ATOM 628 C CA . SER A 1 85 ? -26.244 11.200 1.862 1.00 25.08 85 SER A CA 1
ATOM 629 C C . SER A 1 85 ? -24.813 10.901 2.327 1.00 25.08 85 SER A C 1
ATOM 631 O O . SER A 1 85 ? -23.865 10.892 1.539 1.00 25.08 85 SER A O 1
ATOM 633 N N . ALA A 1 86 ? -24.664 10.646 3.628 1.00 27.02 86 ALA A N 1
ATOM 634 C CA . ALA A 1 86 ? -23.642 9.743 4.138 1.00 27.02 86 ALA A CA 1
ATOM 635 C C . ALA A 1 86 ? -23.719 8.428 3.338 1.00 27.02 86 ALA A C 1
ATOM 637 O O . ALA A 1 86 ? -24.827 8.041 2.957 1.00 27.02 86 ALA A O 1
ATOM 638 N N . PRO A 1 87 ? -22.598 7.749 3.036 1.00 35.31 87 PRO A N 1
ATOM 639 C CA . PRO A 1 87 ? -22.660 6.542 2.228 1.00 35.31 87 PRO A CA 1
ATOM 640 C C . PRO A 1 87 ? -23.457 5.478 2.988 1.00 35.31 87 PRO A C 1
ATOM 642 O O . PRO A 1 87 ? -23.030 4.970 4.026 1.00 35.31 87 PRO A O 1
ATOM 645 N N . GLU A 1 88 ? -24.652 5.219 2.461 1.00 33.62 88 GLU A N 1
ATOM 646 C CA . GLU A 1 88 ? -25.558 4.140 2.824 1.00 33.62 88 GLU A CA 1
ATOM 647 C C . GLU A 1 88 ? -24.811 2.802 2.835 1.00 33.62 88 GLU A C 1
ATOM 649 O O . GLU A 1 88 ? -23.848 2.611 2.090 1.00 33.62 88 GLU A O 1
ATOM 654 N N . GLY A 1 89 ? -25.251 1.900 3.719 1.00 35.72 89 GLY A N 1
ATOM 655 C CA . GLY A 1 89 ? -24.615 0.626 4.059 1.00 35.72 89 GLY A CA 1
ATOM 656 C C . GLY A 1 89 ? -23.923 -0.067 2.888 1.00 35.72 89 GLY A C 1
ATOM 657 O O . GLY A 1 89 ? -24.553 -0.751 2.089 1.00 35.72 89 GLY A O 1
ATOM 658 N N . GLY A 1 90 ? -22.603 0.099 2.807 1.00 44.62 90 GLY A N 1
ATOM 659 C CA . GLY A 1 90 ? -21.794 -0.617 1.833 1.00 44.62 90 GLY A CA 1
ATOM 660 C C . GLY A 1 90 ? -21.753 -2.091 2.201 1.00 44.62 90 GLY A C 1
ATOM 661 O O . GLY A 1 90 ? -21.502 -2.422 3.350 1.00 44.62 90 GLY A O 1
ATOM 662 N N . GLU A 1 91 ? -21.986 -2.990 1.253 1.00 56.44 91 GLU A N 1
ATOM 663 C CA . GLU A 1 91 ? -21.740 -4.414 1.476 1.00 56.44 91 GLU A CA 1
ATOM 664 C C . GLU A 1 91 ? -20.267 -4.645 1.848 1.00 56.44 91 GLU A C 1
ATOM 666 O O . GLU A 1 91 ? -19.366 -3.939 1.374 1.00 56.44 91 GLU A O 1
ATOM 671 N N . ALA A 1 92 ? -20.006 -5.649 2.690 1.00 60.75 92 ALA A N 1
ATOM 672 C CA . ALA A 1 92 ? -18.647 -6.110 2.927 1.00 60.75 92 ALA A CA 1
ATOM 673 C C . ALA A 1 92 ? -17.963 -6.386 1.573 1.00 60.75 92 ALA A C 1
ATOM 675 O O . ALA A 1 92 ? -18.496 -7.051 0.683 1.00 60.75 92 ALA A O 1
ATOM 676 N N . SER A 1 93 ? -16.775 -5.824 1.370 1.00 78.75 93 SER A N 1
ATOM 677 C CA . SER A 1 93 ? -16.058 -5.942 0.102 1.00 78.75 93 SER A CA 1
ATOM 678 C C . SER A 1 93 ? -14.598 -6.247 0.368 1.00 78.75 93 SER A C 1
ATOM 680 O O . SER A 1 93 ? -13.955 -5.628 1.220 1.00 78.75 93 SER A O 1
ATOM 682 N N . SER A 1 94 ? -14.083 -7.216 -0.380 1.00 86.62 94 SER A N 1
ATOM 683 C CA . SER A 1 94 ? -12.664 -7.529 -0.411 1.00 86.62 94 SER A CA 1
ATOM 684 C C . SER A 1 94 ? -12.057 -6.956 -1.684 1.00 86.62 94 SER A C 1
ATOM 686 O O . SER A 1 94 ? -12.603 -7.120 -2.771 1.00 86.62 94 SER A O 1
ATOM 688 N N . THR A 1 95 ? -10.917 -6.290 -1.576 1.00 90.25 95 THR A N 1
ATOM 689 C CA . THR A 1 95 ? -10.149 -5.782 -2.712 1.00 90.25 95 THR A CA 1
ATOM 690 C C . THR A 1 95 ? -8.752 -6.368 -2.653 1.00 90.25 95 THR A C 1
ATOM 692 O O . THR A 1 95 ? -8.062 -6.234 -1.650 1.00 90.25 95 THR A O 1
ATOM 695 N N . THR A 1 96 ? -8.334 -7.011 -3.735 1.00 93.06 96 THR A N 1
ATOM 696 C CA . THR A 1 96 ? -6.958 -7.465 -3.936 1.00 93.06 96 THR A CA 1
ATOM 697 C C . THR A 1 96 ? -6.285 -6.526 -4.923 1.00 93.06 96 THR A C 1
ATOM 699 O O . THR A 1 96 ? -6.853 -6.245 -5.977 1.00 93.06 96 THR A O 1
ATOM 702 N N . THR A 1 97 ? -5.094 -6.032 -4.615 1.00 93.19 97 THR A N 1
ATOM 703 C CA . THR A 1 97 ? -4.245 -5.314 -5.563 1.00 93.19 97 THR A CA 1
ATOM 704 C C . THR A 1 97 ? -2.914 -6.033 -5.706 1.00 93.19 97 THR A C 1
ATOM 706 O O . THR A 1 97 ? -2.353 -6.527 -4.736 1.00 93.19 97 THR A O 1
ATOM 709 N N . ALA A 1 98 ? -2.411 -6.119 -6.926 1.00 94.12 98 ALA A N 1
ATOM 710 C CA . ALA A 1 98 ? -1.092 -6.634 -7.238 1.00 94.12 98 ALA A CA 1
ATOM 711 C C . ALA A 1 98 ? -0.329 -5.543 -7.980 1.00 94.12 98 ALA A C 1
ATOM 713 O O . ALA A 1 98 ? -0.863 -4.940 -8.906 1.00 94.12 98 ALA A O 1
ATOM 714 N N . ASN A 1 99 ? 0.902 -5.281 -7.572 1.00 93.06 99 ASN A N 1
ATOM 715 C CA . ASN A 1 99 ? 1.781 -4.297 -8.178 1.00 93.06 99 ASN A CA 1
ATOM 716 C C . ASN A 1 99 ? 3.114 -4.959 -8.492 1.00 93.06 99 ASN A C 1
ATOM 718 O O . ASN A 1 99 ? 3.694 -5.606 -7.627 1.00 93.06 99 ASN A O 1
ATOM 722 N N . TYR A 1 100 ? 3.611 -4.778 -9.705 1.00 92.62 100 TYR A N 1
ATOM 723 C CA . TYR A 1 100 ? 4.943 -5.205 -10.102 1.00 92.62 100 TYR A CA 1
ATOM 724 C C . TYR A 1 100 ? 5.733 -3.994 -10.579 1.00 92.62 100 TYR A C 1
ATOM 726 O O . TYR A 1 100 ? 5.371 -3.369 -11.575 1.00 92.62 100 TYR A O 1
ATOM 734 N N . ASN A 1 101 ? 6.799 -3.659 -9.861 1.00 89.25 101 ASN A N 1
ATOM 735 C CA . ASN A 1 101 ? 7.729 -2.597 -10.214 1.00 89.25 101 ASN A CA 1
ATOM 736 C C . ASN A 1 101 ? 8.906 -3.215 -10.973 1.00 89.25 101 ASN A C 1
ATOM 738 O O . ASN A 1 101 ? 9.737 -3.901 -10.382 1.00 89.25 101 ASN A O 1
ATOM 742 N N . SER A 1 102 ? 8.992 -2.982 -12.281 1.00 83.25 102 SER A N 1
ATOM 743 C CA . SER A 1 102 ? 10.058 -3.535 -13.121 1.00 83.25 102 SER A CA 1
ATOM 744 C C . SER A 1 102 ? 11.399 -2.828 -12.914 1.00 83.25 102 SER A C 1
ATOM 746 O O . SER A 1 102 ? 12.434 -3.403 -13.231 1.00 83.25 102 SER A O 1
ATOM 748 N N . GLY A 1 103 ? 11.399 -1.596 -12.393 1.00 78.12 103 GLY A N 1
ATOM 749 C CA . GLY A 1 103 ? 12.621 -0.829 -12.131 1.00 78.12 103 GLY A CA 1
ATOM 750 C C . GLY A 1 103 ? 13.371 -1.300 -10.883 1.00 78.12 103 GLY A C 1
ATOM 751 O O . GLY A 1 103 ? 14.596 -1.362 -10.882 1.00 78.12 103 GLY A O 1
ATOM 752 N N . GLN A 1 104 ? 12.637 -1.650 -9.827 1.00 77.31 104 GLN A N 1
ATOM 753 C CA . GLN A 1 104 ? 13.177 -2.194 -8.573 1.00 77.31 104 GLN A CA 1
ATOM 754 C C . GLN A 1 104 ? 13.074 -3.725 -8.504 1.00 77.31 104 GLN A C 1
ATOM 756 O O . GLN A 1 104 ? 13.584 -4.344 -7.576 1.00 77.31 104 GLN A O 1
ATOM 761 N N . GLY A 1 105 ? 12.381 -4.337 -9.467 1.00 83.56 105 GLY A N 1
ATOM 762 C CA . GLY A 1 105 ? 12.064 -5.760 -9.494 1.00 83.56 105 GLY A CA 1
ATOM 763 C C . GLY A 1 105 ? 11.051 -6.211 -8.448 1.00 83.56 105 GLY A C 1
ATOM 764 O O . GLY A 1 105 ? 10.834 -7.404 -8.315 1.00 83.56 105 GLY A O 1
ATOM 765 N N . MET A 1 106 ? 10.429 -5.303 -7.705 1.00 89.44 106 MET A N 1
ATOM 766 C CA . MET A 1 106 ? 9.627 -5.635 -6.533 1.00 89.44 106 MET A CA 1
ATOM 767 C C . MET A 1 106 ? 8.176 -5.974 -6.892 1.00 89.44 106 MET A C 1
ATOM 769 O O . MET A 1 106 ? 7.513 -5.237 -7.622 1.00 89.44 106 MET A O 1
ATOM 773 N N . LEU A 1 107 ? 7.671 -7.078 -6.349 1.00 91.62 107 LEU A N 1
ATOM 774 C CA . LEU A 1 107 ? 6.279 -7.504 -6.423 1.00 91.62 107 LEU A CA 1
ATOM 775 C C . LEU A 1 107 ? 5.588 -7.207 -5.087 1.00 91.62 107 LEU A C 1
ATOM 777 O O . LEU A 1 107 ? 6.027 -7.695 -4.054 1.00 91.62 107 LEU A O 1
ATOM 781 N N . SER A 1 108 ? 4.488 -6.462 -5.102 1.00 92.50 108 SER A N 1
ATOM 782 C CA . SER A 1 108 ? 3.666 -6.167 -3.924 1.00 92.50 108 SER A CA 1
ATOM 783 C C . SER A 1 108 ? 2.234 -6.644 -4.141 1.00 92.50 108 SER A C 1
ATOM 785 O O . SER A 1 108 ? 1.558 -6.223 -5.078 1.00 92.50 108 SER A O 1
ATOM 787 N N . LEU A 1 109 ? 1.751 -7.503 -3.257 1.00 93.50 109 LEU A N 1
ATOM 788 C CA . LEU A 1 109 ? 0.391 -8.021 -3.217 1.00 93.50 109 LEU A CA 1
ATOM 789 C C . LEU A 1 109 ? -0.293 -7.467 -1.976 1.00 93.50 109 LEU A C 1
ATOM 791 O O . LEU A 1 109 ? 0.174 -7.701 -0.871 1.00 93.50 109 LEU A O 1
ATOM 795 N N . ASN A 1 110 ? -1.411 -6.777 -2.145 1.00 94.25 110 ASN A N 1
ATOM 796 C CA . ASN A 1 110 ? -2.209 -6.263 -1.043 1.00 94.25 110 ASN A CA 1
ATOM 797 C C . ASN A 1 110 ? -3.610 -6.847 -1.106 1.00 94.25 110 ASN A C 1
ATOM 799 O O . ASN A 1 110 ? -4.232 -6.935 -2.163 1.00 94.25 110 ASN A O 1
ATOM 803 N N . TYR A 1 111 ? -4.142 -7.196 0.046 1.00 93.62 111 TYR A N 1
ATOM 804 C CA . TYR A 1 111 ? -5.483 -7.697 0.226 1.00 93.62 111 TYR A CA 1
ATOM 805 C C . TYR A 1 111 ? -6.138 -6.918 1.357 1.00 93.62 111 TYR A C 1
ATOM 807 O O . TYR A 1 111 ? -5.722 -7.004 2.505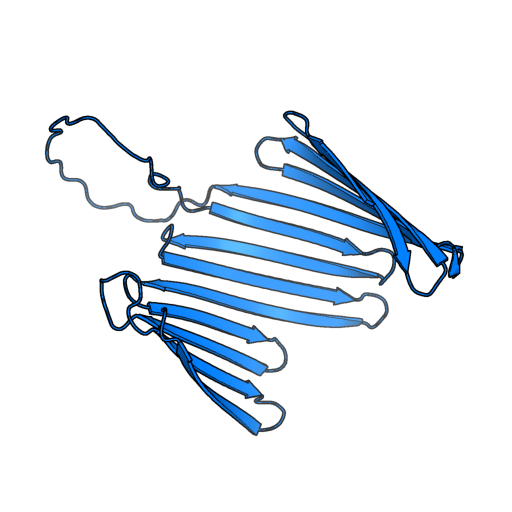 1.00 93.62 111 TYR A O 1
ATOM 815 N N . ALA A 1 112 ? -7.180 -6.163 1.039 1.00 91.50 112 ALA A N 1
ATOM 816 C CA . ALA A 1 112 ? -7.996 -5.463 2.017 1.00 91.50 112 ALA A CA 1
ATOM 817 C C . ALA A 1 112 ? -9.379 -6.108 2.067 1.00 91.50 112 ALA A C 1
ATOM 819 O O . ALA A 1 112 ? -10.025 -6.276 1.033 1.00 91.50 112 ALA A O 1
ATOM 820 N N . ARG A 1 113 ? -9.860 -6.443 3.259 1.00 89.81 113 ARG A N 1
ATOM 821 C CA . ARG A 1 113 ? -11.205 -6.961 3.499 1.00 89.81 113 ARG A CA 1
ATOM 822 C C . ARG A 1 113 ? -11.933 -6.066 4.481 1.00 89.81 113 ARG A C 1
ATOM 824 O O . ARG A 1 113 ? -11.596 -6.025 5.661 1.00 89.81 113 ARG A O 1
ATOM 831 N N . VAL A 1 114 ? -12.987 -5.419 4.008 1.00 88.06 114 VAL A N 1
ATOM 832 C CA . VAL A 1 114 ? -13.934 -4.728 4.883 1.00 88.06 114 VAL A CA 1
ATOM 833 C C . VAL A 1 114 ? -14.850 -5.786 5.493 1.00 88.06 114 VAL A C 1
ATOM 835 O O . VAL A 1 114 ? -15.642 -6.401 4.782 1.00 88.06 114 VAL A O 1
ATOM 838 N N . VAL A 1 115 ? -14.696 -6.045 6.793 1.00 85.38 115 VAL A N 1
ATOM 839 C CA . VAL A 1 115 ? -15.497 -7.035 7.536 1.00 85.38 115 VAL A CA 1
ATOM 840 C C . VAL A 1 115 ? -16.800 -6.401 8.002 1.00 85.38 115 VAL A C 1
ATOM 842 O O . VAL A 1 115 ? -17.876 -6.935 7.747 1.00 85.38 115 VAL A O 1
ATOM 845 N N . THR A 1 116 ? -16.695 -5.238 8.644 1.00 83.88 116 THR A N 1
ATOM 846 C CA . THR A 1 116 ? -17.843 -4.426 9.044 1.00 83.88 116 THR A CA 1
ATOM 847 C C . THR A 1 116 ? -17.690 -3.046 8.415 1.00 83.88 116 THR A C 1
ATOM 849 O O . THR A 1 116 ? -16.744 -2.331 8.760 1.00 83.88 116 THR A O 1
ATOM 852 N N . PRO A 1 117 ? -18.591 -2.649 7.507 1.00 80.38 117 PRO A N 1
ATOM 853 C CA . PRO A 1 117 ? -18.539 -1.357 6.830 1.00 80.38 117 PRO A CA 1
ATOM 854 C C . PRO A 1 117 ? -18.412 -0.203 7.827 1.00 80.38 117 PRO A C 1
ATOM 856 O O . PRO A 1 117 ? -19.187 -0.096 8.777 1.00 80.38 117 PRO A O 1
ATOM 859 N N . GLY A 1 118 ? -17.383 0.625 7.648 1.00 78.62 118 GLY A N 1
ATOM 860 C CA . GLY A 1 118 ? -17.111 1.775 8.514 1.00 78.62 118 GL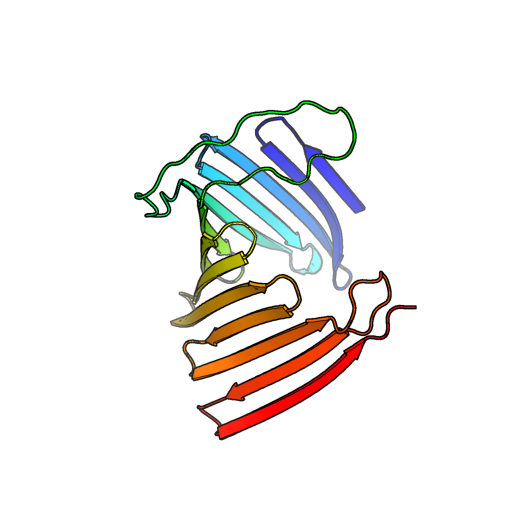Y A CA 1
ATOM 861 C C . GLY A 1 118 ? -16.645 1.442 9.936 1.00 78.62 118 GLY A C 1
ATOM 862 O O . GLY A 1 118 ? -16.435 2.374 10.707 1.00 78.62 118 GLY A O 1
ATOM 863 N N . ARG A 1 119 ? -16.468 0.159 10.292 1.00 85.62 119 ARG A N 1
ATOM 864 C CA . ARG A 1 119 ? -16.003 -0.247 11.628 1.00 85.62 119 ARG A CA 1
ATOM 865 C C . ARG A 1 119 ? -14.773 -1.130 11.636 1.00 85.62 119 ARG A C 1
ATOM 867 O O . ARG A 1 119 ? -13.911 -0.907 12.468 1.00 85.62 119 ARG A O 1
ATOM 874 N N . VAL A 1 120 ? -14.700 -2.149 10.785 1.00 88.00 120 VAL A N 1
ATOM 875 C CA . VAL A 1 120 ? -13.609 -3.131 10.834 1.00 88.00 120 VAL A CA 1
ATOM 876 C C . VAL A 1 120 ? -13.108 -3.430 9.435 1.00 88.00 120 VAL A C 1
ATOM 878 O O . VAL A 1 120 ? -13.849 -3.967 8.604 1.00 88.00 120 VAL A O 1
ATOM 881 N N . THR A 1 121 ? -11.830 -3.142 9.213 1.00 90.00 121 THR A N 1
ATOM 882 C CA . THR A 1 121 ? -11.117 -3.446 7.973 1.00 90.00 121 THR A CA 1
ATOM 883 C C . THR A 1 121 ? -9.872 -4.248 8.306 1.00 90.00 121 THR A C 1
ATOM 885 O O . THR A 1 121 ? -9.065 -3.835 9.128 1.00 90.00 121 THR A O 1
ATOM 888 N N . LEU A 1 122 ? -9.706 -5.394 7.661 1.00 92.44 122 LEU A N 1
ATOM 889 C CA . LEU A 1 122 ? -8.494 -6.198 7.740 1.00 92.44 122 LEU A CA 1
ATOM 890 C C . LEU A 1 122 ? -7.658 -5.960 6.487 1.00 92.44 122 LEU A C 1
ATOM 892 O O . LEU A 1 122 ? -8.203 -5.836 5.390 1.00 92.44 122 LEU A O 1
ATOM 896 N N . GLY A 1 123 ? -6.348 -5.909 6.651 1.00 93.50 123 GLY A N 1
ATOM 897 C CA . GLY A 1 123 ? -5.377 -5.756 5.581 1.00 93.50 123 GLY A CA 1
ATOM 898 C C . GLY A 1 123 ? -4.318 -6.844 5.671 1.00 93.50 123 GLY A C 1
ATOM 899 O O . GLY A 1 123 ? -3.920 -7.249 6.759 1.00 93.50 123 GLY A O 1
ATOM 900 N N . ALA A 1 124 ? -3.860 -7.317 4.527 1.00 93.69 124 ALA A N 1
ATOM 901 C CA . ALA A 1 124 ? -2.669 -8.130 4.398 1.00 93.69 124 ALA A CA 1
ATOM 902 C C . ALA A 1 124 ? -1.863 -7.601 3.215 1.00 93.69 124 ALA A C 1
ATOM 904 O O . ALA A 1 124 ? -2.428 -7.325 2.160 1.00 93.69 124 ALA A O 1
ATOM 905 N N . GLU A 1 125 ? -0.562 -7.470 3.380 1.00 94.38 125 GLU A N 1
ATOM 906 C CA . GLU A 1 125 ? 0.376 -7.076 2.342 1.00 94.38 125 GLU A CA 1
ATOM 907 C C . GLU A 1 125 ? 1.526 -8.084 2.311 1.00 94.38 125 GLU A C 1
ATOM 909 O O . GLU A 1 125 ? 1.978 -8.581 3.339 1.00 94.38 125 GLU A O 1
ATOM 914 N N . LEU A 1 126 ? 1.969 -8.430 1.112 1.00 92.81 126 LEU A N 1
ATOM 915 C CA . LEU A 1 126 ? 3.130 -9.262 0.846 1.00 92.81 126 LEU A CA 1
ATOM 916 C C . LEU A 1 126 ? 3.965 -8.533 -0.196 1.00 92.81 126 LEU A C 1
ATOM 918 O O . LEU A 1 126 ? 3.529 -8.353 -1.331 1.00 92.81 126 LEU A O 1
ATOM 922 N N . GLN A 1 127 ? 5.175 -8.151 0.175 1.00 92.56 127 GLN A N 1
ATOM 923 C CA . GLN A 1 127 ? 6.163 -7.583 -0.722 1.00 92.56 127 GLN A CA 1
ATOM 924 C C . GLN A 1 127 ? 7.289 -8.592 -0.920 1.00 92.56 127 GLN A C 1
ATOM 926 O O . GLN A 1 127 ? 7.795 -9.168 0.036 1.00 92.56 127 GLN A O 1
ATOM 931 N N . CYS A 1 128 ? 7.675 -8.837 -2.164 1.00 90.19 128 CYS A N 1
ATOM 932 C CA . CYS A 1 128 ? 8.732 -9.766 -2.519 1.00 90.19 128 CYS A CA 1
ATOM 933 C C . CYS A 1 128 ? 9.623 -9.156 -3.594 1.00 90.19 128 CYS A C 1
ATOM 935 O O . CYS A 1 128 ? 9.150 -8.687 -4.629 1.00 90.19 128 CYS A O 1
ATOM 937 N N . SER A 1 129 ? 10.926 -9.195 -3.356 1.00 88.81 129 SER A N 1
ATOM 938 C CA . SER A 1 129 ? 11.943 -8.868 -4.342 1.00 88.81 129 SER A CA 1
ATOM 939 C C . SER A 1 129 ? 12.583 -10.171 -4.839 1.00 88.81 129 SER A C 1
ATOM 941 O O . SER A 1 129 ? 13.272 -10.845 -4.076 1.00 88.81 129 SER A O 1
ATOM 943 N N . PRO A 1 130 ? 12.404 -10.554 -6.112 1.00 78.50 130 PRO A N 1
ATOM 944 C CA . PRO A 1 130 ? 13.014 -11.739 -6.698 1.00 78.50 130 PRO A CA 1
ATOM 945 C C . PRO A 1 130 ? 14.526 -11.573 -6.916 1.00 78.50 130 PRO A C 1
ATOM 947 O O . PRO A 1 130 ? 15.217 -12.571 -7.084 1.00 78.50 130 PRO A O 1
ATOM 950 N N . PHE A 1 131 ? 15.051 -10.340 -6.906 1.00 81.31 131 PHE A N 1
ATOM 951 C CA . PHE A 1 131 ? 16.487 -10.082 -7.051 1.00 81.31 131 PHE A CA 1
ATOM 952 C C . PHE A 1 131 ? 17.236 -10.162 -5.721 1.00 81.31 131 PHE A C 1
ATOM 954 O O . PHE A 1 131 ? 18.315 -10.745 -5.677 1.00 81.31 131 PHE A O 1
ATOM 961 N N . SER A 1 132 ? 16.679 -9.597 -4.641 1.00 83.69 132 SER A N 1
ATOM 962 C CA . SER A 1 132 ? 17.283 -9.694 -3.301 1.00 83.69 132 SER A CA 1
ATOM 963 C C . SER A 1 132 ? 16.816 -10.920 -2.517 1.00 83.69 132 SER A C 1
ATOM 965 O O . SER A 1 132 ? 17.385 -11.218 -1.473 1.00 83.69 132 SER A O 1
ATOM 967 N N . LEU A 1 133 ? 15.803 -11.641 -3.018 1.00 83.75 133 LEU A N 1
ATOM 968 C CA . LEU A 1 133 ? 15.113 -12.737 -2.325 1.00 83.75 133 LEU A CA 1
ATOM 969 C C . LEU A 1 133 ? 14.528 -12.321 -0.967 1.00 83.75 133 LEU A C 1
ATOM 971 O O . LEU A 1 133 ? 14.195 -13.167 -0.139 1.00 83.75 133 LEU A O 1
ATOM 975 N N . GLU A 1 134 ? 14.374 -11.017 -0.744 1.00 86.81 134 GLU A N 1
ATOM 976 C CA . GLU A 1 134 ? 13.745 -10.485 0.452 1.00 86.81 134 GLU A CA 1
ATOM 977 C C . GLU A 1 134 ? 12.229 -10.515 0.285 1.00 86.81 134 GLU A C 1
ATOM 979 O O . GLU A 1 134 ? 11.675 -10.109 -0.742 1.00 86.81 134 GLU A O 1
ATOM 984 N N . SER A 1 135 ? 11.555 -10.997 1.322 1.00 88.81 135 SER A N 1
ATOM 985 C CA . SER A 1 135 ? 10.103 -11.000 1.417 1.00 88.81 135 SER A CA 1
ATOM 986 C C . SER A 1 135 ? 9.677 -10.368 2.730 1.00 88.81 135 SER A C 1
ATOM 988 O O . SER A 1 135 ? 10.162 -10.764 3.791 1.00 88.81 135 SER A O 1
ATOM 990 N N . GLN A 1 136 ? 8.749 -9.427 2.658 1.00 90.31 136 GLN A N 1
ATOM 991 C CA . GLN A 1 136 ? 8.111 -8.800 3.805 1.00 90.31 136 GLN A CA 1
ATOM 992 C C . GLN A 1 136 ? 6.622 -9.121 3.761 1.00 90.31 136 GLN A C 1
ATOM 994 O O . GLN A 1 136 ? 5.999 -9.080 2.700 1.00 90.31 136 GLN A O 1
ATOM 999 N N . VAL A 1 137 ? 6.059 -9.476 4.909 1.00 92.75 137 VAL A N 1
ATOM 1000 C CA . VAL A 1 137 ? 4.634 -9.775 5.055 1.00 92.75 137 VAL A CA 1
ATOM 1001 C C . VAL A 1 137 ? 4.107 -8.893 6.160 1.00 92.75 137 VAL A C 1
ATOM 1003 O O . VAL A 1 137 ? 4.647 -8.908 7.257 1.00 92.75 137 VAL A O 1
ATOM 1006 N N . LEU A 1 138 ? 3.037 -8.167 5.885 1.00 94.38 138 LEU A N 1
ATOM 1007 C CA . LEU A 1 138 ? 2.412 -7.255 6.820 1.00 94.38 138 LEU A CA 1
ATOM 1008 C C . LEU A 1 138 ? 0.949 -7.643 6.988 1.00 94.38 138 LEU A C 1
ATOM 1010 O O . LEU A 1 138 ? 0.218 -7.797 6.014 1.00 94.38 138 LEU A O 1
ATOM 1014 N N . LEU A 1 139 ? 0.501 -7.793 8.224 1.00 95.00 139 LEU A N 1
ATOM 1015 C CA . LEU A 1 139 ? -0.894 -8.043 8.556 1.00 95.00 139 LEU A CA 1
ATOM 1016 C C . LEU A 1 139 ? -1.398 -6.888 9.404 1.00 95.00 139 LEU A C 1
ATOM 1018 O O . LEU A 1 139 ? -0.786 -6.527 10.405 1.00 95.00 139 LEU A O 1
ATOM 1022 N N . GLY A 1 140 ? -2.523 -6.309 9.010 1.00 94.12 140 GLY A N 1
ATOM 1023 C CA . GLY A 1 140 ? -3.080 -5.134 9.655 1.00 94.12 140 GLY A CA 1
ATOM 1024 C C . GLY A 1 140 ? -4.568 -5.261 9.931 1.00 94.12 140 GLY A C 1
ATOM 1025 O O . GLY A 1 140 ? -5.302 -5.985 9.256 1.00 94.12 140 GLY A O 1
ATOM 1026 N N . ALA A 1 141 ? -5.024 -4.519 10.928 1.00 93.75 141 ALA A N 1
ATOM 1027 C CA . ALA A 1 141 ? -6.434 -4.368 11.229 1.00 93.75 141 ALA A CA 1
ATOM 1028 C C . ALA A 1 141 ? -6.719 -2.929 11.655 1.00 93.75 141 ALA A C 1
ATOM 1030 O O . ALA A 1 141 ? -6.045 -2.379 12.524 1.00 93.75 141 ALA A O 1
ATOM 1031 N N . GLU A 1 142 ? -7.742 -2.336 11.058 1.00 94.00 142 GLU A N 1
ATOM 1032 C CA . GLU A 1 142 ? -8.302 -1.054 11.456 1.00 94.00 142 GLU A CA 1
ATOM 1033 C C . GLU A 1 142 ? -9.662 -1.294 12.114 1.00 94.00 142 GLU A C 1
ATOM 1035 O O . GLU A 1 142 ? -10.568 -1.873 11.508 1.00 94.00 142 GLU A O 1
ATOM 1040 N N . PHE A 1 143 ? -9.805 -0.809 13.344 1.00 92.06 143 PHE A N 1
ATOM 1041 C CA . PHE A 1 143 ? -11.056 -0.757 14.086 1.00 92.06 143 PHE A CA 1
ATOM 1042 C C . PHE A 1 143 ? -11.448 0.703 14.289 1.00 92.06 143 PHE A C 1
ATOM 1044 O O . PHE A 1 143 ? -10.845 1.424 15.081 1.00 92.06 143 PHE A O 1
ATOM 1051 N N . ASN A 1 144 ? -12.477 1.141 13.581 1.00 90.00 144 ASN A N 1
ATOM 1052 C CA . ASN A 1 144 ? -13.076 2.453 13.719 1.00 90.00 144 ASN A CA 1
ATOM 1053 C C . ASN A 1 144 ? -14.352 2.341 14.567 1.00 90.00 144 ASN A C 1
ATOM 1055 O O . ASN A 1 144 ? -15.386 1.822 14.145 1.00 90.00 144 ASN A O 1
ATOM 1059 N N . LEU A 1 145 ? -14.257 2.781 15.813 1.00 85.06 145 LEU A N 1
ATOM 1060 C CA . LEU A 1 145 ? -15.347 2.823 16.777 1.00 85.06 145 LEU A CA 1
ATOM 1061 C C . LEU A 1 145 ? -15.860 4.260 16.885 1.00 85.06 145 LEU A C 1
ATOM 1063 O O . LEU A 1 145 ? -15.158 5.220 16.583 1.00 85.06 145 LEU A O 1
ATOM 1067 N N . THR A 1 146 ? -17.073 4.434 17.409 1.00 83.56 146 THR A N 1
ATOM 1068 C CA . THR A 1 146 ? -17.737 5.748 17.505 1.00 83.56 146 THR A CA 1
ATOM 1069 C C . THR A 1 146 ? -16.891 6.838 18.176 1.00 83.56 146 THR A C 1
ATOM 1071 O O . THR A 1 146 ? -17.079 8.016 17.888 1.00 83.56 146 THR A O 1
ATOM 1074 N N . ARG A 1 147 ? -15.971 6.475 19.078 1.00 83.25 147 ARG A N 1
ATOM 1075 C CA . ARG A 1 147 ? -15.122 7.424 19.822 1.00 83.25 147 ARG A CA 1
ATOM 1076 C C . ARG A 1 147 ? -13.627 7.138 19.738 1.00 83.25 147 ARG A C 1
ATOM 1078 O O . ARG A 1 147 ? -12.840 7.925 20.258 1.00 83.25 147 ARG A O 1
ATOM 1085 N N . SER A 1 148 ? -13.236 6.050 19.085 1.00 86.50 148 SER A N 1
ATOM 1086 C CA . SER A 1 148 ? -11.846 5.613 19.055 1.00 86.50 148 SER A CA 1
ATOM 1087 C C . SER A 1 148 ? -11.518 4.961 17.724 1.00 86.50 148 SER A C 1
ATOM 1089 O O . SER A 1 148 ? -12.330 4.215 17.189 1.00 86.50 148 SER A O 1
ATOM 1091 N N . LYS A 1 149 ? -10.315 5.196 17.215 1.00 91.19 149 LYS A N 1
ATOM 1092 C CA . LYS A 1 149 ? -9.779 4.507 16.046 1.00 91.19 149 LYS A CA 1
ATOM 1093 C C . LYS A 1 149 ? -8.521 3.764 16.465 1.00 91.19 149 LYS A C 1
ATOM 1095 O O . LYS A 1 149 ? -7.588 4.369 16.978 1.00 91.19 149 LYS A O 1
ATOM 1100 N N . ILE A 1 150 ? -8.510 2.454 16.265 1.00 93.88 150 ILE A N 1
ATOM 1101 C CA . ILE A 1 150 ? -7.371 1.587 16.555 1.00 93.88 150 ILE A CA 1
ATOM 1102 C C . ILE A 1 150 ? -6.839 1.063 15.230 1.00 93.88 150 ILE A C 1
ATOM 1104 O O . ILE A 1 150 ? -7.595 0.499 14.445 1.00 93.88 150 ILE A O 1
ATOM 1108 N N . ASN A 1 151 ? -5.542 1.214 15.000 1.00 93.88 151 ASN A N 1
ATOM 1109 C CA . ASN A 1 151 ? -4.835 0.615 13.877 1.00 93.88 151 ASN A CA 1
ATOM 1110 C C . ASN A 1 151 ? -3.760 -0.304 14.441 1.00 93.88 151 ASN A C 1
ATOM 1112 O O . ASN A 1 151 ? -2.930 0.134 15.235 1.00 93.88 151 ASN A O 1
ATOM 1116 N N . LEU A 1 152 ? -3.792 -1.565 14.039 1.00 93.44 152 LEU A N 1
ATOM 1117 C CA . LEU A 1 152 ? -2.817 -2.580 14.406 1.00 93.44 152 LEU A CA 1
ATOM 1118 C C . LEU A 1 152 ? -2.106 -3.036 13.145 1.00 93.44 152 LEU A C 1
ATOM 1120 O O . LEU A 1 152 ? -2.731 -3.176 12.094 1.00 93.44 152 LEU A O 1
ATOM 1124 N N . CYS A 1 153 ? -0.816 -3.288 13.271 1.00 93.25 153 CYS A N 1
ATOM 1125 C CA . CYS A 1 153 ? 0.032 -3.742 12.193 1.00 93.25 153 CYS A CA 1
ATOM 1126 C C . CYS A 1 153 ? 1.089 -4.692 12.756 1.00 93.25 153 CYS A C 1
ATOM 1128 O O . CYS A 1 153 ? 1.702 -4.403 13.784 1.00 93.25 153 CYS A O 1
ATOM 1130 N N . VAL A 1 154 ? 1.280 -5.830 12.105 1.00 93.88 154 VAL A N 1
ATOM 1131 C CA . VAL A 1 154 ? 2.247 -6.861 12.475 1.00 93.88 154 VAL A CA 1
ATOM 1132 C C . VAL A 1 154 ? 3.044 -7.218 11.234 1.00 93.88 154 VAL A C 1
ATOM 1134 O O . VAL A 1 154 ? 2.476 -7.643 10.231 1.00 93.88 154 VAL A O 1
ATOM 1137 N N . ASP A 1 155 ? 4.353 -7.042 11.314 1.00 92.00 155 ASP A N 1
ATOM 1138 C CA . ASP A 1 155 ? 5.309 -7.403 10.273 1.00 92.00 155 ASP A CA 1
ATOM 1139 C C . ASP A 1 155 ? 5.841 -8.830 10.499 1.00 92.00 155 ASP A C 1
ATOM 1141 O O . ASP A 1 155 ? 5.956 -9.304 11.634 1.00 92.00 155 ASP A O 1
ATOM 1145 N N . GLY A 1 156 ? 6.218 -9.512 9.420 1.00 84.25 156 GLY A N 1
ATOM 1146 C CA . GLY A 1 156 ? 6.754 -10.873 9.406 1.00 84.25 156 GLY A CA 1
ATOM 1147 C C . GLY A 1 156 ? 8.086 -11.012 10.147 1.00 84.25 156 GLY A C 1
ATOM 1148 O O . GLY A 1 156 ? 8.446 -12.113 10.558 1.00 84.25 156 GLY A O 1
ATOM 1149 N N . ALA A 1 157 ? 8.788 -9.902 10.385 1.00 84.69 157 ALA A N 1
ATOM 1150 C CA . ALA A 1 157 ? 9.988 -9.846 11.220 1.00 84.69 157 ALA A CA 1
ATOM 1151 C C . ALA A 1 157 ? 9.695 -9.782 12.737 1.00 84.69 157 ALA A C 1
ATOM 1153 O O . ALA A 1 157 ? 10.625 -9.668 13.534 1.00 84.69 157 ALA A O 1
ATOM 1154 N N . GLY A 1 158 ? 8.423 -9.824 13.154 1.00 83.62 158 GLY A N 1
ATOM 1155 C CA . GLY A 1 158 ? 8.031 -9.738 14.565 1.00 83.62 158 GLY A CA 1
ATOM 1156 C C . GLY A 1 158 ? 7.984 -8.309 15.114 1.00 83.62 158 GLY A C 1
ATOM 1157 O O . GLY A 1 158 ? 7.951 -8.120 16.330 1.00 83.62 158 GLY A O 1
ATOM 1158 N N . ARG A 1 159 ? 7.970 -7.296 14.239 1.00 90.12 159 ARG A N 1
ATOM 1159 C CA . ARG A 1 159 ? 7.657 -5.918 14.635 1.00 90.12 159 ARG A CA 1
ATOM 1160 C C . ARG A 1 159 ? 6.152 -5.724 14.688 1.00 90.12 159 ARG A C 1
ATOM 1162 O O . ARG A 1 159 ? 5.446 -6.064 13.744 1.00 90.12 159 ARG A O 1
ATOM 1169 N N . MET A 1 160 ? 5.664 -5.151 15.777 1.00 93.62 160 MET A N 1
ATOM 1170 C CA . MET A 1 160 ? 4.256 -4.834 15.971 1.00 93.62 160 MET A CA 1
ATOM 1171 C C . MET A 1 160 ? 4.095 -3.346 16.218 1.00 93.62 160 MET A C 1
ATOM 1173 O O . MET A 1 160 ? 4.754 -2.777 17.085 1.00 93.62 160 MET A O 1
ATOM 1177 N N . GLN A 1 161 ? 3.184 -2.724 15.485 1.00 93.12 161 GLN A N 1
ATOM 1178 C CA . GLN A 1 161 ? 2.805 -1.335 15.664 1.00 93.12 161 GLN A CA 1
ATOM 1179 C C . GLN A 1 161 ? 1.313 -1.252 15.980 1.00 93.12 161 GLN A C 1
ATOM 1181 O O . GLN A 1 161 ? 0.479 -1.888 15.339 1.00 93.12 161 GLN A O 1
ATOM 1186 N N . SER A 1 162 ? 0.973 -0.446 16.976 1.00 93.81 162 SER A N 1
ATOM 1187 C CA . SER A 1 162 ? -0.395 -0.163 17.388 1.00 93.81 162 SER A CA 1
ATOM 1188 C C . SER A 1 162 ? -0.565 1.334 17.580 1.00 93.81 162 SER A C 1
ATOM 1190 O O . SER A 1 162 ? 0.258 1.978 18.229 1.00 93.81 162 SER A O 1
ATOM 1192 N N . VAL A 1 163 ? -1.627 1.897 17.019 1.00 93.62 163 VAL A N 1
ATOM 1193 C CA . VAL A 1 163 ? -2.003 3.298 17.209 1.00 93.62 163 VAL A CA 1
ATOM 1194 C C . VAL A 1 163 ? -3.465 3.358 17.623 1.00 93.62 163 VAL A C 1
ATOM 1196 O O . VAL A 1 163 ? -4.335 2.920 16.875 1.00 93.62 163 VAL A O 1
ATOM 1199 N N . LEU A 1 164 ? -3.732 3.920 18.797 1.00 92.38 164 LEU A N 1
ATOM 1200 C CA . LEU A 1 164 ? -5.060 4.177 19.343 1.00 92.38 164 LEU A CA 1
ATOM 1201 C C . LEU A 1 164 ? -5.288 5.688 19.403 1.00 92.38 164 LEU A C 1
ATOM 1203 O O . LEU A 1 164 ? -4.677 6.384 20.205 1.00 92.38 164 LEU A O 1
ATOM 1207 N N . GLU A 1 165 ? -6.216 6.182 18.600 1.00 91.50 165 GLU A N 1
ATOM 1208 C CA . GLU A 1 165 ? -6.779 7.524 18.712 1.00 91.50 165 GLU A CA 1
ATOM 1209 C C . GLU A 1 165 ? -8.094 7.445 19.497 1.00 91.50 165 GLU A C 1
ATOM 1211 O O . GLU A 1 165 ? -8.921 6.572 19.242 1.00 91.50 165 GLU A O 1
ATOM 1216 N N . THR A 1 166 ? -8.311 8.337 20.459 1.00 89.50 166 THR A N 1
ATOM 1217 C CA . THR A 1 166 ? -9.547 8.449 21.246 1.00 89.50 166 THR A CA 1
ATOM 1218 C C . THR A 1 166 ? -9.971 9.903 21.349 1.00 89.50 166 THR A C 1
ATOM 1220 O O . THR A 1 166 ? -9.237 10.741 21.866 1.00 89.50 166 THR A O 1
ATOM 1223 N N . LYS A 1 167 ? -11.187 10.207 20.900 1.00 86.25 167 LYS A N 1
ATOM 1224 C CA . LYS A 1 167 ? -11.780 11.546 20.981 1.00 86.25 167 LYS A CA 1
ATOM 1225 C C . LYS A 1 167 ? -12.525 11.684 22.307 1.00 86.25 167 LYS A C 1
ATOM 1227 O O . LYS A 1 167 ? -13.416 10.889 22.604 1.00 86.25 167 LYS A O 1
ATOM 1232 N N . LEU A 1 168 ? -12.156 12.680 23.111 1.00 78.94 168 LEU A N 1
ATOM 1233 C CA . LEU A 1 168 ? -12.680 12.858 24.471 1.00 78.94 168 LEU A CA 1
ATOM 1234 C C . LEU A 1 168 ? -14.031 13.594 24.525 1.00 78.94 168 LEU A C 1
ATOM 1236 O O . LEU A 1 168 ? -14.675 13.589 25.571 1.00 78.94 168 LEU A O 1
ATOM 1240 N N . GLY A 1 169 ? -14.492 14.207 23.429 1.00 71.88 169 GLY A N 1
ATOM 1241 C CA . GLY A 1 169 ? -15.762 14.941 23.387 1.00 71.88 169 GLY A CA 1
ATOM 1242 C C . GLY A 1 169 ? -16.575 14.702 22.114 1.00 71.88 169 GLY A C 1
ATOM 1243 O O . GLY A 1 169 ? -16.097 14.126 21.142 1.00 71.88 169 GLY A O 1
ATOM 1244 N N . MET A 1 170 ? -17.841 15.130 22.146 1.00 63.94 170 MET A N 1
ATOM 1245 C CA . MET A 1 170 ? -18.786 15.036 21.018 1.00 63.94 170 MET A CA 1
ATOM 1246 C C . MET A 1 170 ? -18.861 16.325 20.182 1.00 63.94 170 MET A C 1
ATOM 1248 O O . MET A 1 170 ? -19.583 16.371 19.192 1.00 63.94 170 MET A O 1
ATOM 1252 N N . VAL A 1 171 ? -18.140 17.374 20.587 1.00 70.69 171 VAL A N 1
ATOM 1253 C CA . VAL A 1 171 ? -18.166 18.698 19.951 1.00 70.69 171 VAL A CA 1
ATOM 1254 C C . VAL A 1 171 ? -16.984 18.818 18.978 1.00 70.69 171 VAL A C 1
ATOM 1256 O O . VAL A 1 171 ? -15.884 18.381 19.326 1.00 70.69 171 VAL A O 1
ATOM 1259 N N . PRO A 1 172 ? -17.162 19.401 17.777 1.00 63.16 172 PRO A N 1
ATOM 1260 C CA . PRO A 1 172 ? -16.048 19.754 16.896 1.00 63.16 172 PRO A CA 1
ATOM 1261 C C . PRO A 1 172 ? -15.010 20.598 17.656 1.00 63.16 172 PRO A C 1
ATOM 1263 O O . PRO A 1 172 ? -15.377 21.584 18.285 1.00 63.16 172 PRO A O 1
ATOM 1266 N N . GLY A 1 173 ? -13.741 20.175 17.658 1.00 68.38 173 GLY A N 1
ATOM 1267 C CA . GLY A 1 173 ? -12.676 20.778 18.482 1.00 68.38 173 GLY A CA 1
ATOM 1268 C C . GLY A 1 173 ? -12.408 20.064 19.815 1.00 68.38 173 GLY A C 1
ATOM 1269 O O . GLY A 1 173 ? -11.517 20.451 20.567 1.00 68.38 173 GLY A O 1
ATOM 1270 N N . SER A 1 174 ? -13.132 18.983 20.131 1.00 77.38 174 SER A N 1
ATOM 1271 C CA . SER A 1 174 ? -12.830 18.196 21.328 1.00 77.38 174 SER A CA 1
ATOM 1272 C C . SER A 1 174 ? -11.417 17.601 21.271 1.00 77.38 174 SER A C 1
ATOM 1274 O O . SER A 1 174 ? -11.024 17.102 20.211 1.00 77.38 174 SER A O 1
ATOM 1276 N N . PRO A 1 175 ? -10.686 17.562 22.396 1.00 82.62 175 PRO A N 1
ATOM 1277 C CA . PRO A 1 175 ? -9.347 16.998 22.429 1.00 82.62 175 PRO A CA 1
ATOM 1278 C C . PRO A 1 175 ? -9.346 15.516 22.025 1.00 82.62 175 PRO A C 1
ATOM 1280 O O . PRO A 1 175 ? -10.198 14.736 22.463 1.00 82.62 175 PRO A O 1
ATOM 1283 N N . ALA A 1 176 ? -8.374 15.129 21.203 1.00 85.81 176 ALA A N 1
ATOM 1284 C CA . ALA A 1 176 ? -8.108 13.750 20.819 1.00 85.81 176 ALA A CA 1
ATOM 1285 C C . ALA A 1 176 ? -6.792 13.279 21.448 1.00 85.81 176 ALA A C 1
ATOM 1287 O O . ALA A 1 176 ? -5.762 13.944 21.342 1.00 85.81 176 ALA A O 1
ATOM 1288 N N . LEU A 1 177 ? -6.830 12.135 22.119 1.00 90.00 177 LEU A N 1
ATOM 1289 C CA . LEU A 1 177 ? -5.661 11.442 22.641 1.00 90.00 177 LEU A CA 1
ATOM 1290 C C . LEU A 1 177 ? -5.187 10.415 21.624 1.00 90.00 177 LEU A C 1
ATOM 1292 O O . LEU A 1 177 ? -5.972 9.582 21.187 1.00 90.00 177 LEU A O 1
ATOM 1296 N N . ASN A 1 178 ? -3.900 10.433 21.317 1.00 92.12 178 ASN A N 1
ATOM 1297 C CA . ASN A 1 178 ? -3.243 9.454 20.471 1.00 92.12 178 ASN A CA 1
ATOM 1298 C C . ASN A 1 178 ? -2.241 8.679 21.318 1.00 92.12 178 ASN A C 1
ATOM 1300 O O . ASN A 1 178 ? -1.357 9.274 21.924 1.00 92.12 178 ASN A O 1
ATOM 1304 N N . PHE A 1 179 ? -2.354 7.362 21.337 1.00 93.00 179 PHE A N 1
ATOM 1305 C CA . PHE A 1 179 ? -1.371 6.451 21.902 1.00 93.00 179 PHE A CA 1
ATOM 1306 C C . PHE A 1 179 ? -0.761 5.656 20.759 1.00 93.00 179 PHE A C 1
ATOM 1308 O O . PHE A 1 179 ? -1.482 5.104 19.934 1.00 93.00 179 PHE A O 1
ATOM 1315 N N . SER A 1 180 ? 0.559 5.589 20.704 1.00 93.62 180 SER A N 1
ATOM 1316 C CA . SER A 1 180 ? 1.295 4.791 19.731 1.00 93.62 180 SER A CA 1
ATOM 1317 C C . SER A 1 180 ? 2.242 3.860 20.468 1.00 93.62 180 SER A C 1
ATOM 1319 O O . SER A 1 180 ? 3.005 4.306 21.323 1.00 93.62 180 SER A O 1
ATOM 1321 N N . ALA A 1 181 ? 2.221 2.583 20.128 1.00 94.38 181 ALA A N 1
ATOM 1322 C CA . ALA A 1 181 ? 3.148 1.589 20.634 1.00 94.38 181 ALA A CA 1
ATOM 1323 C C . ALA A 1 181 ? 3.810 0.885 19.450 1.00 94.38 181 ALA A C 1
ATOM 1325 O O . ALA A 1 181 ? 3.127 0.449 18.526 1.00 94.38 181 ALA A O 1
ATOM 1326 N N . GLU A 1 182 ? 5.129 0.775 19.486 1.00 92.75 182 GLU A N 1
ATOM 1327 C CA . GLU A 1 182 ? 5.933 -0.002 18.551 1.00 92.75 182 GLU A CA 1
ATOM 1328 C C . GLU A 1 182 ? 6.783 -0.978 19.366 1.00 92.75 182 GLU A C 1
ATOM 1330 O O . GLU A 1 182 ? 7.469 -0.590 20.314 1.00 92.75 182 GLU A O 1
ATOM 1335 N N . VAL A 1 183 ? 6.709 -2.255 19.020 1.00 92.75 183 VAL A N 1
ATOM 1336 C CA . VAL A 1 183 ? 7.409 -3.349 19.691 1.00 92.75 183 VAL A CA 1
ATOM 1337 C C . VAL A 1 183 ? 8.194 -4.109 18.634 1.00 92.75 183 VAL A C 1
ATOM 1339 O O . VAL A 1 183 ? 7.603 -4.691 17.731 1.00 92.75 183 VAL A O 1
ATOM 1342 N N . ASP A 1 184 ? 9.520 -4.108 18.735 1.00 90.94 184 ASP A N 1
ATOM 1343 C CA . ASP A 1 184 ? 10.407 -4.943 17.921 1.00 90.94 184 ASP A CA 1
ATOM 1344 C C . ASP A 1 184 ? 10.857 -6.141 18.763 1.00 90.94 184 ASP A C 1
ATOM 1346 O O . ASP A 1 184 ? 11.736 -6.005 19.618 1.00 90.94 184 ASP A O 1
ATOM 1350 N N . HIS A 1 185 ? 10.254 -7.311 18.526 1.00 88.19 185 HIS A N 1
ATOM 1351 C CA . HIS A 1 185 ? 10.616 -8.547 19.227 1.00 88.19 185 HIS A CA 1
ATOM 1352 C C . HIS A 1 185 ? 12.005 -9.076 18.867 1.00 88.19 185 HIS A C 1
ATOM 1354 O O . HIS A 1 185 ? 12.590 -9.816 19.648 1.00 88.19 185 HIS A O 1
ATOM 1360 N N . GLY A 1 186 ? 12.552 -8.724 17.702 1.00 85.94 186 GLY A N 1
ATOM 1361 C CA . GLY A 1 186 ? 13.885 -9.183 17.311 1.00 85.94 186 GLY A CA 1
ATOM 1362 C C . GLY A 1 186 ? 14.996 -8.471 18.081 1.00 85.94 186 GLY A C 1
ATOM 1363 O O . GLY A 1 186 ? 16.074 -9.029 18.278 1.00 85.94 186 GLY A O 1
ATOM 1364 N N . LYS A 1 187 ? 14.746 -7.229 18.506 1.00 88.50 187 LYS A N 1
ATOM 1365 C CA . LYS A 1 187 ? 15.718 -6.391 19.225 1.00 88.50 187 LYS A CA 1
ATOM 1366 C C . LYS A 1 187 ? 15.344 -6.139 20.686 1.00 88.50 187 LYS A C 1
ATOM 1368 O O . LYS A 1 187 ? 16.066 -5.405 21.354 1.00 88.50 187 LYS A O 1
ATOM 1373 N N . ASP A 1 188 ? 14.219 -6.686 21.146 1.00 88.00 188 ASP A N 1
ATOM 1374 C CA . ASP A 1 188 ? 13.604 -6.395 22.447 1.00 88.00 188 ASP A CA 1
ATOM 1375 C C . ASP A 1 188 ? 13.473 -4.885 22.729 1.00 88.00 188 ASP A C 1
ATOM 1377 O O . ASP A 1 188 ? 13.618 -4.411 23.858 1.00 88.00 188 ASP A O 1
ATOM 1381 N N . VAL A 1 189 ? 13.199 -4.097 21.683 1.00 91.69 189 VAL A N 1
ATOM 1382 C CA . VAL A 1 189 ? 13.025 -2.645 21.800 1.00 91.69 189 VAL A CA 1
ATOM 1383 C C . VAL A 1 189 ? 11.543 -2.323 21.786 1.00 91.69 189 VAL A C 1
ATOM 1385 O O . VAL A 1 189 ? 10.835 -2.622 20.827 1.00 91.69 189 VAL A O 1
ATOM 1388 N N . MET A 1 190 ? 11.090 -1.641 22.835 1.00 91.19 190 MET A N 1
ATOM 1389 C CA . MET A 1 190 ? 9.732 -1.118 22.927 1.00 91.19 190 MET A CA 1
ATOM 1390 C C . MET A 1 190 ? 9.757 0.404 22.932 1.00 91.19 190 MET A C 1
ATOM 1392 O O . MET A 1 190 ? 10.514 1.031 23.677 1.00 91.19 190 MET A O 1
ATOM 1396 N N . ARG A 1 191 ? 8.926 1.004 22.087 1.00 94.12 191 ARG A N 1
ATOM 1397 C CA . ARG A 1 191 ? 8.760 2.449 21.958 1.00 94.12 191 ARG A CA 1
ATOM 1398 C C . ARG A 1 191 ? 7.300 2.784 22.175 1.00 94.12 191 ARG A C 1
ATOM 1400 O O . ARG A 1 191 ? 6.426 2.312 21.458 1.00 94.12 191 ARG A O 1
ATOM 1407 N N . PHE A 1 192 ? 7.050 3.630 23.161 1.00 95.06 192 PHE A N 1
ATOM 1408 C CA . PHE A 1 192 ? 5.718 4.119 23.470 1.00 95.06 192 PHE A CA 1
ATOM 1409 C C . PHE A 1 192 ? 5.695 5.628 23.275 1.00 95.06 192 PHE A C 1
ATOM 1411 O O . PHE A 1 192 ? 6.617 6.336 23.678 1.00 95.06 192 PHE A O 1
ATOM 1418 N N . GLY A 1 193 ? 4.634 6.108 22.648 1.00 93.25 193 GLY A N 1
ATOM 1419 C CA . GLY A 1 193 ? 4.360 7.512 22.421 1.00 93.25 193 GLY A CA 1
ATOM 1420 C C . GLY A 1 193 ? 2.929 7.815 22.827 1.00 93.25 193 GLY A C 1
ATOM 1421 O O . GLY A 1 193 ? 2.030 6.986 22.686 1.00 93.25 193 GLY A O 1
ATOM 1422 N N . TYR A 1 194 ? 2.723 9.013 23.346 1.00 93.94 194 TYR A N 1
ATOM 1423 C CA . TYR A 1 194 ? 1.400 9.565 23.559 1.00 93.94 194 TYR A CA 1
ATOM 1424 C C . TYR A 1 194 ? 1.393 11.003 23.050 1.00 93.94 194 TYR A C 1
ATOM 1426 O O . TYR A 1 194 ? 2.410 11.696 23.077 1.00 93.94 194 TYR A O 1
ATOM 1434 N N . GLY A 1 195 ? 0.248 11.444 22.561 1.00 90.38 195 GLY A N 1
ATOM 1435 C CA . GLY A 1 195 ? 0.042 12.782 22.041 1.00 90.38 195 GLY A CA 1
ATOM 1436 C C . GLY A 1 195 ? -1.363 13.245 22.368 1.00 90.38 195 GLY A C 1
ATOM 1437 O O . GLY A 1 195 ? -2.301 12.453 22.408 1.00 90.38 195 GLY A O 1
ATOM 1438 N N . LEU A 1 196 ? -1.504 14.540 22.605 1.00 89.12 196 LEU A N 1
ATOM 1439 C CA . LEU A 1 196 ? -2.794 15.189 22.756 1.00 89.12 196 LEU A CA 1
ATOM 1440 C C . LEU A 1 196 ? -2.931 16.183 21.609 1.00 89.12 196 LEU A C 1
ATOM 1442 O O . LEU A 1 196 ? -2.110 17.088 21.473 1.00 89.12 196 LEU A O 1
ATOM 1446 N N . ASN A 1 197 ? -3.958 16.011 20.791 1.00 83.81 197 ASN A N 1
ATOM 1447 C CA . ASN A 1 197 ? -4.327 16.969 19.768 1.00 83.81 197 ASN A CA 1
ATOM 1448 C C . ASN A 1 197 ? -5.523 17.775 20.277 1.00 83.81 197 ASN A C 1
ATOM 1450 O O . ASN A 1 197 ? -6.610 17.229 20.470 1.00 83.81 197 ASN A O 1
ATOM 1454 N N . ILE A 1 198 ? -5.312 19.060 20.544 1.00 82.19 198 ILE A N 1
ATOM 1455 C CA . ILE A 1 198 ? -6.374 19.988 20.928 1.00 82.19 198 ILE A CA 1
ATOM 1456 C C . ILE A 1 198 ? -6.746 20.735 19.648 1.00 82.19 198 ILE A C 1
ATOM 1458 O O . ILE A 1 198 ? -5.976 21.569 19.179 1.00 82.19 198 ILE A O 1
ATOM 1462 N N . GLY A 1 199 ? -7.888 20.383 19.054 1.00 64.81 199 GLY A N 1
ATOM 1463 C CA . GLY A 1 199 ? -8.410 21.089 17.887 1.00 64.81 199 GLY A CA 1
ATOM 1464 C C . GLY A 1 199 ? -8.868 22.486 18.296 1.00 64.81 199 GLY A C 1
ATOM 1465 O O . GLY A 1 199 ? -9.816 22.606 19.068 1.00 64.81 199 GLY A O 1
ATOM 1466 N N . GLY A 1 200 ? -8.164 23.512 17.818 1.00 47.03 200 GLY A N 1
ATOM 1467 C CA . GLY A 1 200 ?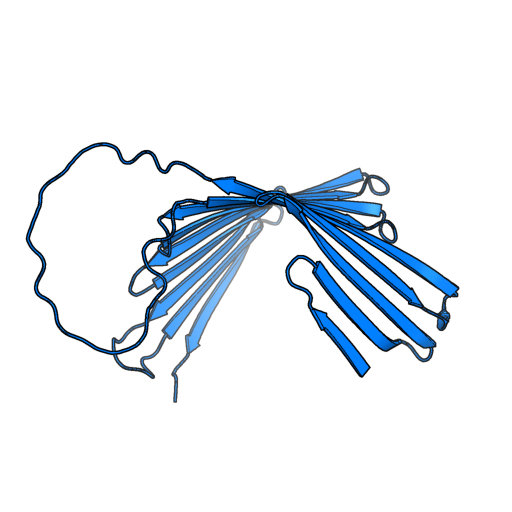 -8.642 24.896 17.821 1.00 47.03 200 GLY A CA 1
ATOM 1468 C C . GLY A 1 200 ? -9.598 25.151 16.668 1.00 47.03 200 GLY A C 1
ATOM 1469 O O . GLY A 1 200 ? -9.383 24.541 15.595 1.00 47.03 200 GLY A O 1
#

Radius of gyration: 22.09 Å; chains: 1; bounding box: 62×39×44 Å

Sequence (200 aa):
GELDFGGNTWTGNLKYGSMGGGIVFGCNYFQGITDRLSVGGEGMYVAANQNLLGNYTLKYKMPAKSGTEEDEKVLPKAEEKGASSAPEGGEASSTTTANYNSGQGMLSLNYARVVTPGRVTLGAELQCSPFSLESQVLLGAEFNLTRSKINLCVDGAGRMQSVLETKLGMVPGSPALNFSAEVDHGKDVMRFGYGLNIGG

Organism: NCBI:txid2749911

InterPro domains:
  IPR023614 Porin domain superfamily [G3DSA:2.40.160.10] (2-199)
  IPR027246 Eukaryotic porin/Tom40 [PF01459] (2-193)
  IPR037930 Tom40 [PTHR10802] (2-199)